Protein AF-A0A1C5GN60-F1 (afdb_monomer)

Radius of gyration: 42.65 Å; Cα contacts (8 Å, |Δi|>4): 267; chains: 1; bounding box: 96×112×99 Å

Sequence (277 aa):
MSEAPPPPDPTPSTGPAAPDPAPSTGPAAPDAAVSGPPAAPGPDTPPPWTPPDPTPPPQPWAAPGPWTPPGTPGPAGAPPGFPPPAGAPGPAWYPPGHLPPGYPPPYVPPAPARSGNRSTVVGVIVAVTTVLAFGLCACLGVAGLIYSADTPYPDDPYAQETYDPYYDYDEPEAWPTQTRPTVRPALTPSDGPGDVTVVYEVTGRGPADLEYYDANGDFIQVEQVTLPWRRSLRMHDAGRVMVLANHDHRAPISCRITVDGRTVVTDERLYWVNCTG

Secondary structure (DSSP, 8-state):
--PPPPPPPPPP--PPPPPPPPP---PPP------PPPPPPPTTSPPPPPPP-PPP-------------S-------PPPPPPP---PPP------PPPPTTPPPP-PPPPPP---SHHHHHHHHHHHHHHHHHHHHHHHHHHHHHHHHHS-----TTTT----TT------S---------SPPPSS-TTSS-SEEEEEEEE-SSEEEEEEE-TT--EEEEEEEESSEEEEEEES-TT--EEEEE-SSSS-EEEEEEETTEEEEEEEESSEEEEE-

Nearest PDB structures (foldseek):
  8em5-assembly5_E  TM=8.703E-01  e=3.788E-05  Mycolicibacterium thermoresistibile
  2lw3-assembly1_A  TM=5.791E-01  e=4.008E-03  Mycobacterium tuberculosis

Solvent-accessible surface area (backbone atoms only — not comparable to full-atom values): 18350 Å² total; per-residue (Å²): 138,83,82,79,79,80,82,81,80,84,76,83,80,82,72,83,83,78,82,81,84,79,84,87,80,81,87,79,79,86,78,78,82,80,82,68,79,81,80,75,82,58,97,82,60,76,75,82,84,68,78,74,73,77,73,72,73,78,70,76,69,72,70,76,67,80,82,72,71,81,76,69,82,69,82,74,74,81,74,83,84,75,79,79,86,76,70,85,79,71,90,76,84,76,74,97,70,86,77,73,93,86,73,80,78,81,86,75,78,82,78,80,80,79,80,75,63,61,68,58,53,52,53,51,52,52,54,52,52,51,52,51,52,52,50,50,52,51,52,51,53,51,50,51,54,53,52,65,69,69,51,78,71,75,85,56,94,74,78,75,73,76,88,64,98,78,72,76,82,76,70,74,82,70,74,78,75,77,73,69,68,83,69,80,78,43,51,37,24,93,91,46,74,40,84,42,43,40,35,44,38,38,40,45,69,60,50,28,36,37,37,33,47,34,18,73,61,49,82,43,60,47,73,66,40,65,46,69,38,75,47,73,31,16,19,82,61,77,76,63,41,42,42,36,39,37,39,95,44,95,50,59,31,33,32,39,37,26,50,74,88,39,77,73,32,71,33,72,30,50,45,51,31,68,30,68,76

Structure (mmCIF, N/CA/C/O backbone):
data_AF-A0A1C5GN60-F1
#
_entry.id   AF-A0A1C5GN60-F1
#
loop_
_atom_site.group_PDB
_atom_site.id
_atom_site.type_symbol
_atom_site.label_atom_id
_atom_site.label_alt_id
_atom_site.label_comp_id
_atom_site.label_asym_id
_atom_site.label_entity_id
_atom_site.label_seq_id
_atom_site.pdbx_PDB_ins_code
_atom_site.Cartn_x
_atom_site.Cartn_y
_atom_site.Cartn_z
_atom_site.occupancy
_atom_site.B_iso_or_equiv
_atom_site.auth_seq_id
_atom_site.auth_comp_id
_atom_site.auth_asym_id
_atom_site.auth_atom_id
_atom_site.pdbx_PDB_model_num
ATOM 1 N N . MET A 1 1 ? 36.313 50.667 16.154 1.00 45.34 1 MET A N 1
ATOM 2 C CA . MET A 1 1 ? 35.431 49.530 16.472 1.00 45.34 1 MET A CA 1
ATOM 3 C C . MET A 1 1 ? 34.212 50.155 17.115 1.00 45.34 1 MET A C 1
ATOM 5 O O . MET A 1 1 ? 34.308 50.587 18.254 1.00 45.34 1 MET A O 1
ATOM 9 N N . SER A 1 2 ? 33.174 50.407 16.319 1.00 55.56 2 SER A N 1
ATOM 10 C CA . SER A 1 2 ? 31.976 51.122 16.767 1.00 55.56 2 SER A CA 1
ATOM 11 C C . SER A 1 2 ? 30.890 50.093 17.026 1.00 55.56 2 SER A C 1
ATOM 13 O O . SER A 1 2 ? 30.473 49.396 16.107 1.00 55.56 2 SER A O 1
ATOM 15 N N . GLU A 1 3 ? 30.517 49.974 18.292 1.00 55.34 3 GLU A N 1
ATOM 16 C CA . GLU A 1 3 ? 29.478 49.085 18.798 1.00 55.34 3 GLU A CA 1
ATOM 17 C C . GLU A 1 3 ? 28.110 49.596 18.330 1.00 55.34 3 GLU A C 1
ATOM 19 O O . GLU A 1 3 ? 27.787 50.776 18.498 1.00 55.34 3 GLU A O 1
ATOM 24 N N . ALA A 1 4 ? 27.342 48.737 17.659 1.00 66.69 4 ALA A N 1
ATOM 25 C CA . ALA A 1 4 ? 25.998 49.071 17.208 1.00 66.69 4 ALA A CA 1
ATOM 26 C C . ALA A 1 4 ? 25.039 49.077 18.414 1.00 66.69 4 ALA A C 1
ATOM 28 O O . ALA A 1 4 ? 25.122 48.177 19.251 1.00 66.69 4 ALA A O 1
ATOM 29 N N . PRO A 1 5 ? 24.137 50.067 18.527 1.00 72.00 5 PRO A N 1
ATOM 30 C CA . PRO A 1 5 ? 23.187 50.125 19.629 1.00 72.00 5 PRO A CA 1
ATOM 31 C C . PRO A 1 5 ? 22.178 48.963 19.559 1.00 72.00 5 PRO A C 1
ATOM 33 O O . PRO A 1 5 ? 21.817 48.535 18.459 1.00 72.00 5 PRO A O 1
ATOM 36 N N . PRO A 1 6 ? 21.707 48.465 20.717 1.00 75.62 6 PRO A N 1
ATOM 37 C CA . PRO A 1 6 ? 20.750 47.367 20.772 1.00 75.62 6 PRO A CA 1
ATOM 38 C C . PRO A 1 6 ? 19.388 47.767 20.173 1.00 75.62 6 PRO A C 1
ATOM 40 O O . PRO A 1 6 ? 19.010 48.944 20.225 1.00 75.62 6 PRO A O 1
ATOM 43 N N . PRO A 1 7 ? 18.641 46.801 19.606 1.00 74.00 7 PRO A N 1
ATOM 44 C CA . PRO A 1 7 ? 17.318 47.051 19.050 1.00 74.00 7 PRO A CA 1
ATOM 45 C C . PRO A 1 7 ? 16.310 47.446 20.148 1.00 74.00 7 PRO A C 1
ATOM 47 O O . PRO A 1 7 ? 16.446 47.011 21.292 1.00 74.00 7 PRO A O 1
ATOM 50 N N . PRO A 1 8 ? 15.297 48.269 19.820 1.00 75.50 8 PRO A N 1
ATOM 51 C CA . PRO A 1 8 ? 14.265 48.669 20.771 1.00 75.50 8 PRO A CA 1
ATOM 52 C C . PRO A 1 8 ? 13.325 47.507 21.122 1.00 75.50 8 PRO A C 1
ATOM 54 O O . PRO A 1 8 ? 12.949 46.718 20.254 1.00 75.50 8 PRO A O 1
ATOM 57 N N . ASP A 1 9 ? 12.913 47.455 22.392 1.00 68.25 9 ASP A N 1
ATOM 58 C CA . ASP A 1 9 ? 11.959 46.475 22.917 1.00 68.25 9 ASP A CA 1
ATOM 59 C C . ASP A 1 9 ? 10.604 46.528 22.182 1.00 68.25 9 ASP A C 1
ATOM 61 O O . ASP A 1 9 ? 10.077 47.620 21.919 1.00 68.25 9 ASP A O 1
ATOM 65 N N . PRO A 1 10 ? 9.987 45.368 21.885 1.00 69.69 10 PRO A N 1
ATOM 66 C CA . PRO A 1 10 ? 8.650 45.320 21.318 1.00 69.69 10 PRO A CA 1
ATOM 67 C C . PRO A 1 10 ? 7.627 45.826 22.341 1.00 69.69 10 PRO A C 1
ATOM 69 O O . PRO A 1 10 ? 7.512 45.330 23.462 1.00 69.69 10 PRO A O 1
ATOM 72 N N . THR A 1 11 ? 6.853 46.828 21.934 1.00 68.06 11 THR A N 1
ATOM 73 C CA . THR A 1 11 ? 5.742 47.358 22.726 1.00 68.06 11 THR A CA 1
ATOM 74 C C . THR A 1 11 ? 4.632 46.309 22.869 1.00 68.06 11 THR A C 1
ATOM 76 O O . THR A 1 11 ? 4.285 45.644 21.889 1.00 68.06 11 THR A O 1
ATOM 79 N N . PRO A 1 12 ? 4.029 46.151 24.063 1.00 61.84 12 PRO A N 1
ATOM 80 C CA . PRO A 1 12 ? 2.895 45.257 24.243 1.00 61.84 12 PRO A CA 1
ATOM 81 C C . PRO A 1 12 ? 1.681 45.802 23.483 1.00 61.84 12 PRO A C 1
ATOM 83 O O . PRO A 1 12 ? 1.211 46.914 23.727 1.00 61.84 12 PRO A O 1
ATOM 86 N N . SER A 1 13 ? 1.182 45.004 22.539 1.00 62.25 13 SER A N 1
ATOM 87 C CA . SER A 1 13 ? -0.039 45.288 21.791 1.00 62.25 13 SER A CA 1
ATOM 88 C C . SER A 1 13 ? -1.254 45.089 22.700 1.00 62.25 13 SER A C 1
ATOM 90 O O . SER A 1 13 ? -1.616 43.967 23.056 1.00 62.25 13 SER A O 1
ATOM 92 N N . THR A 1 14 ? -1.870 46.195 23.111 1.00 59.56 14 THR A N 1
ATOM 93 C CA . THR A 1 14 ? -3.119 46.210 23.876 1.00 59.56 14 THR A CA 1
ATOM 94 C C . THR A 1 14 ? -4.282 45.864 22.944 1.00 59.56 14 THR A C 1
ATOM 96 O O . THR A 1 14 ? -4.830 46.732 22.265 1.00 59.56 14 THR A O 1
ATOM 99 N N . GLY A 1 15 ? -4.645 44.582 22.877 1.00 64.25 15 GLY A N 1
ATOM 100 C CA . GLY A 1 15 ? -5.867 44.130 22.210 1.00 64.25 15 GLY A CA 1
ATOM 101 C C . GLY A 1 15 ? -7.134 44.638 22.925 1.00 64.25 15 GLY A C 1
ATOM 102 O O . GLY A 1 15 ? -7.104 44.864 24.138 1.00 64.25 15 GLY A O 1
ATOM 103 N N . PRO A 1 16 ? -8.251 44.843 22.203 1.00 64.88 16 PRO A N 1
ATOM 104 C CA . PRO A 1 16 ? -9.500 45.322 22.788 1.00 64.88 16 PRO A CA 1
ATOM 105 C C . PRO A 1 16 ? -10.100 44.310 23.775 1.00 64.88 16 PRO A C 1
ATOM 107 O O . PRO A 1 16 ? -10.104 43.103 23.538 1.00 64.88 16 PRO A O 1
ATOM 110 N N . ALA A 1 17 ? -10.611 44.843 24.886 1.00 56.28 17 ALA A N 1
ATOM 111 C CA . ALA A 1 17 ? -11.209 44.108 25.992 1.00 56.28 17 ALA A CA 1
ATOM 112 C C . ALA A 1 17 ? -12.382 43.221 25.539 1.00 56.28 17 ALA A C 1
ATOM 114 O O . ALA A 1 17 ? -13.308 43.681 24.867 1.00 56.28 17 ALA A O 1
ATOM 115 N N . ALA A 1 18 ? -12.342 41.950 25.940 1.00 63.56 18 ALA A N 1
ATOM 116 C CA . ALA A 1 18 ? -13.457 41.024 25.804 1.00 63.56 18 ALA A CA 1
ATOM 117 C C . ALA A 1 18 ? -14.626 41.455 26.719 1.00 63.56 18 ALA A C 1
ATOM 119 O O . ALA A 1 18 ? -14.374 41.899 27.840 1.00 63.56 18 ALA A O 1
ATOM 120 N N . PRO A 1 19 ? -15.890 41.335 26.272 1.00 67.00 19 PRO A N 1
ATOM 121 C CA . PRO A 1 19 ? -17.052 41.632 27.104 1.00 67.00 19 PRO A CA 1
ATOM 122 C C . PRO A 1 19 ? -17.222 40.611 28.240 1.00 67.00 19 PRO A C 1
ATOM 124 O O . PRO A 1 19 ? -16.955 39.420 28.072 1.00 67.00 19 PRO A O 1
ATOM 127 N N . ASP A 1 20 ? -17.681 41.117 29.387 1.00 62.38 20 ASP A N 1
ATOM 128 C CA . ASP A 1 20 ? -17.863 40.398 30.650 1.00 62.38 20 ASP A CA 1
ATOM 129 C C . ASP A 1 20 ? -18.702 39.107 30.529 1.00 62.38 20 ASP A C 1
ATOM 131 O O . ASP A 1 20 ? -19.711 39.077 29.814 1.00 62.38 20 ASP A O 1
ATOM 135 N N . PRO A 1 21 ? -18.358 38.044 31.284 1.00 61.56 21 PRO A N 1
ATOM 136 C CA . PRO A 1 21 ? -19.191 36.856 31.400 1.00 61.56 21 PRO A CA 1
ATOM 137 C C . PRO A 1 21 ? -20.446 37.144 32.239 1.00 61.56 21 PRO A C 1
ATOM 139 O O . PRO A 1 21 ? -20.380 37.637 33.365 1.00 61.56 21 PRO A O 1
ATOM 142 N N . ALA A 1 22 ? -21.609 36.797 31.685 1.00 63.59 22 ALA A N 1
ATOM 143 C CA . ALA A 1 22 ? -22.898 36.865 32.367 1.00 63.59 22 ALA A CA 1
ATOM 144 C C . ALA A 1 22 ? -22.931 35.988 33.645 1.00 63.59 22 ALA A C 1
ATOM 146 O O . ALA A 1 22 ? -22.258 34.955 33.710 1.00 63.59 22 ALA A O 1
ATOM 147 N N . PRO A 1 23 ? -23.727 36.369 34.664 1.00 59.91 23 PRO A N 1
ATOM 148 C CA . PRO A 1 23 ? -23.734 35.707 35.960 1.00 59.91 23 PRO A CA 1
ATOM 149 C C . PRO A 1 23 ? -24.299 34.281 35.922 1.00 59.91 23 PRO A C 1
ATOM 151 O O . PRO A 1 23 ? -25.382 34.007 35.406 1.00 59.91 23 PRO A O 1
ATOM 154 N N . SER A 1 24 ? -23.535 33.406 36.573 1.00 53.12 24 SER A N 1
ATOM 155 C CA . SER A 1 24 ? -23.875 32.063 37.038 1.00 53.12 24 SER A CA 1
ATOM 156 C C . SER A 1 24 ? -25.253 31.998 37.709 1.00 53.12 24 SER A C 1
ATOM 158 O O . SER A 1 24 ? -25.516 32.689 38.694 1.00 53.12 24 SER A O 1
ATOM 160 N N . THR A 1 25 ? -26.110 31.110 37.203 1.00 55.16 25 THR A N 1
ATOM 161 C CA . THR A 1 25 ? -27.242 30.550 37.950 1.00 55.16 25 THR A CA 1
ATOM 162 C C . THR A 1 25 ? -26.873 29.127 38.362 1.00 55.16 25 THR A C 1
ATOM 164 O O . THR A 1 25 ? -26.519 28.291 37.535 1.00 55.16 25 THR A O 1
ATOM 167 N N . GLY A 1 26 ? -26.875 28.900 39.676 1.00 51.94 26 GLY A N 1
ATOM 168 C CA . GLY A 1 26 ? -26.563 27.625 40.317 1.00 51.94 26 GLY A CA 1
ATOM 169 C C . GLY A 1 26 ? -27.618 26.526 40.091 1.00 51.94 26 GLY A C 1
ATOM 170 O O . GLY A 1 26 ? -28.558 26.701 39.319 1.00 51.94 26 GLY A O 1
ATOM 171 N N . PRO A 1 27 ? -27.450 25.371 40.758 1.00 56.12 27 PRO A N 1
ATOM 172 C CA . PRO A 1 27 ? -27.688 24.057 40.173 1.00 56.12 27 PRO A CA 1
ATOM 173 C C . PRO A 1 27 ? -29.151 23.613 40.256 1.00 56.12 27 PRO A C 1
ATOM 175 O O . PRO A 1 27 ? -29.752 23.602 41.331 1.00 56.12 27 PRO A O 1
ATOM 178 N N . ALA A 1 28 ? -29.690 23.158 39.125 1.00 48.97 28 ALA A N 1
ATOM 179 C CA . ALA A 1 28 ? -30.872 22.308 39.103 1.00 48.97 28 ALA A CA 1
ATOM 180 C C . ALA A 1 28 ? -30.455 20.842 39.320 1.00 48.97 28 ALA A C 1
ATOM 182 O O . ALA A 1 28 ? -29.434 20.381 38.814 1.00 48.97 28 ALA A O 1
ATOM 183 N N . ALA A 1 29 ? -31.246 20.159 40.140 1.00 52.25 29 ALA A N 1
ATOM 184 C CA . ALA A 1 29 ? -31.097 18.788 40.604 1.00 52.25 29 ALA A CA 1
ATOM 185 C C . ALA A 1 29 ? -30.953 17.743 39.470 1.00 52.25 29 ALA A C 1
ATOM 187 O O . ALA A 1 29 ? -31.365 18.000 38.340 1.00 52.25 29 ALA A O 1
ATOM 188 N N . PRO A 1 30 ? -30.395 16.551 39.766 1.00 57.75 30 PRO A N 1
ATOM 189 C CA . PRO A 1 30 ? -30.224 15.487 38.785 1.00 57.75 30 PRO A CA 1
ATOM 190 C C . PRO A 1 30 ? -31.575 14.870 38.410 1.00 57.75 30 PRO A C 1
ATOM 192 O O . PRO A 1 30 ? -32.207 14.201 39.230 1.00 57.75 30 PRO A O 1
ATOM 195 N N . ASP A 1 31 ? -31.991 15.058 37.159 1.00 48.69 31 ASP A N 1
ATOM 196 C CA . ASP A 1 31 ? -33.079 14.275 36.588 1.00 48.69 31 ASP A CA 1
ATOM 197 C C . ASP A 1 31 ? -32.643 12.815 36.457 1.00 48.69 31 ASP A C 1
ATOM 199 O O . ASP A 1 31 ? -31.579 12.473 35.934 1.00 48.69 31 ASP A O 1
ATOM 203 N N . ALA A 1 32 ? -33.491 11.956 37.012 1.00 47.69 32 ALA A N 1
ATOM 204 C CA . ALA A 1 32 ? -33.330 10.523 37.062 1.00 47.69 32 ALA A CA 1
ATOM 205 C C . ALA A 1 32 ? -33.081 9.940 35.666 1.00 47.69 32 ALA A C 1
ATOM 207 O O . ALA A 1 32 ? -33.834 10.169 34.719 1.00 47.69 32 ALA A O 1
ATOM 208 N N . ALA A 1 33 ? -32.031 9.126 35.576 1.00 47.47 33 ALA A N 1
ATOM 209 C CA . ALA A 1 33 ? -31.747 8.275 34.440 1.00 47.47 33 ALA A CA 1
ATOM 210 C C . ALA A 1 33 ? -32.976 7.417 34.102 1.00 47.47 33 ALA A C 1
ATOM 212 O O . ALA A 1 33 ? -33.307 6.460 34.805 1.00 47.47 33 ALA A O 1
ATOM 213 N N . VAL A 1 34 ? -33.636 7.740 32.992 1.00 50.69 34 VAL A N 1
ATOM 214 C CA . VAL A 1 34 ? -34.551 6.821 32.320 1.00 50.69 34 VAL A CA 1
ATOM 215 C C . VAL A 1 34 ? -33.684 5.753 31.663 1.00 50.69 34 VAL A C 1
ATOM 217 O O . VAL A 1 34 ? -33.137 5.936 30.577 1.00 50.69 34 VAL A O 1
ATOM 220 N N . SER A 1 35 ? -33.521 4.633 32.362 1.00 48.31 35 SER A N 1
ATOM 221 C CA . SER A 1 35 ? -32.965 3.396 31.819 1.00 48.31 35 SER A CA 1
ATOM 222 C C . SER A 1 35 ? -33.953 2.805 30.809 1.00 48.31 35 SER A C 1
ATOM 224 O O . SER A 1 35 ? -34.762 1.941 31.138 1.00 48.31 35 SER A O 1
ATOM 226 N N . GLY A 1 36 ? -33.929 3.311 29.577 1.00 59.69 36 GLY A N 1
ATOM 227 C CA . GLY A 1 36 ? -34.552 2.629 28.448 1.00 59.69 36 GLY A CA 1
ATOM 228 C C . GLY A 1 36 ? -33.748 1.372 28.084 1.00 59.69 36 GLY A C 1
ATOM 229 O O . GLY A 1 36 ? -32.517 1.402 28.170 1.00 59.69 36 GLY A O 1
ATOM 230 N N . PRO A 1 37 ? -34.396 0.260 27.693 1.00 67.69 37 PRO A N 1
ATOM 231 C CA . PRO A 1 37 ? -33.687 -0.901 27.167 1.00 67.69 37 PRO A CA 1
ATOM 232 C C . PRO A 1 37 ? -32.888 -0.504 25.912 1.00 67.69 37 PRO A C 1
ATOM 234 O O . PRO A 1 37 ? -33.368 0.321 25.128 1.00 67.69 37 PRO A O 1
ATOM 237 N N . PRO A 1 38 ? -31.677 -1.056 25.708 1.00 67.25 38 PRO A N 1
ATOM 238 C CA . PRO A 1 38 ? -30.851 -0.725 24.554 1.00 67.25 38 PRO A CA 1
ATOM 239 C C . PRO A 1 38 ? -31.621 -1.017 23.264 1.00 67.25 38 PRO A C 1
ATOM 241 O O . PRO A 1 38 ? -32.176 -2.104 23.090 1.00 67.25 38 PRO A O 1
ATOM 244 N N . ALA A 1 39 ? -31.671 -0.022 22.378 1.00 64.88 39 ALA A N 1
ATOM 245 C CA . ALA A 1 39 ? -32.254 -0.165 21.054 1.00 64.88 39 ALA A CA 1
ATOM 246 C C . ALA A 1 39 ? -31.584 -1.344 20.333 1.00 64.88 39 ALA A C 1
ATOM 248 O O . ALA A 1 39 ? -30.356 -1.425 20.269 1.00 64.88 39 ALA A O 1
ATOM 249 N N . ALA A 1 40 ? -32.396 -2.272 19.823 1.00 67.38 40 ALA A N 1
ATOM 250 C CA . ALA A 1 40 ? -31.904 -3.380 19.020 1.00 67.38 40 ALA A CA 1
ATOM 251 C C . ALA A 1 40 ? -31.150 -2.829 17.791 1.00 67.38 40 ALA A C 1
ATOM 253 O O . ALA A 1 40 ? -31.633 -1.869 17.181 1.00 67.38 40 ALA A O 1
ATOM 254 N N . PRO A 1 41 ? -29.992 -3.405 17.415 1.00 67.56 41 PRO A N 1
ATOM 255 C CA . PRO A 1 41 ? -29.275 -3.012 16.208 1.00 67.56 41 PRO A CA 1
ATOM 256 C C . PRO A 1 41 ? -30.203 -3.105 14.994 1.00 67.56 41 PRO A C 1
ATOM 258 O O . PRO A 1 41 ? -30.858 -4.128 14.785 1.00 67.56 41 PRO A O 1
ATOM 261 N N . GLY A 1 42 ? -30.285 -2.028 14.213 1.00 67.50 42 GLY A N 1
ATOM 262 C CA . GLY A 1 42 ? -31.048 -2.022 12.969 1.00 67.50 42 GLY A CA 1
ATOM 263 C C . GLY A 1 42 ? -30.475 -3.024 11.954 1.00 67.50 42 GLY A C 1
ATOM 264 O O . GLY A 1 42 ? -29.288 -3.359 12.038 1.00 67.50 42 GLY A O 1
ATOM 265 N N . PRO A 1 43 ? -31.285 -3.476 10.977 1.00 73.69 43 PRO A N 1
ATOM 266 C CA . PRO A 1 43 ? -30.901 -4.481 9.975 1.00 73.69 43 PRO A CA 1
ATOM 267 C C . PRO A 1 43 ? -29.706 -4.079 9.090 1.00 73.69 43 PRO A C 1
ATOM 269 O O . PRO A 1 43 ? -29.134 -4.941 8.432 1.00 73.69 43 PRO A O 1
ATOM 272 N N . ASP A 1 44 ? -29.292 -2.809 9.122 1.00 61.47 44 ASP A N 1
ATOM 273 C CA . ASP A 1 44 ? -28.178 -2.272 8.333 1.00 61.47 44 ASP A CA 1
ATOM 274 C C . ASP A 1 44 ? -26.864 -2.143 9.121 1.00 61.47 44 ASP A C 1
ATOM 276 O O . ASP A 1 44 ? -25.870 -1.635 8.600 1.00 61.47 44 ASP A O 1
ATOM 280 N N . THR A 1 45 ? -26.826 -2.588 10.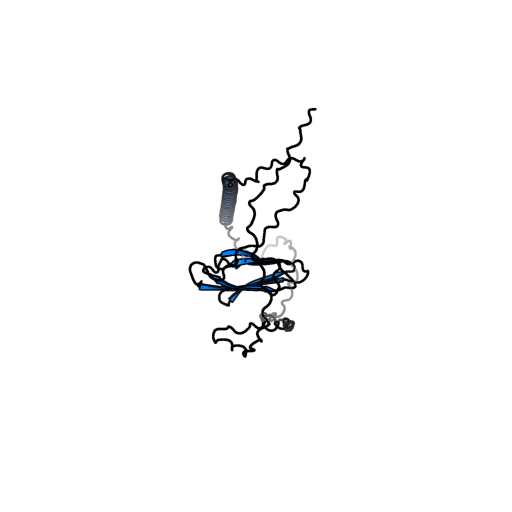382 1.00 55.78 45 THR A N 1
ATOM 281 C CA . THR A 1 45 ? -25.575 -2.592 11.151 1.00 55.78 45 THR A CA 1
ATOM 282 C C . THR A 1 45 ? -24.738 -3.800 10.725 1.00 55.78 45 THR A C 1
ATOM 284 O O . THR A 1 45 ? -25.156 -4.931 10.990 1.00 55.78 45 THR A O 1
ATOM 287 N N . PRO A 1 46 ? -23.570 -3.620 10.078 1.00 66.88 46 PRO A N 1
ATOM 288 C CA . PRO A 1 46 ? -22.708 -4.749 9.774 1.00 66.88 46 PRO A CA 1
ATOM 289 C C . PRO A 1 46 ? -22.312 -5.446 11.085 1.00 66.88 46 PRO A C 1
ATOM 291 O O . PRO A 1 46 ? -22.114 -4.771 12.102 1.00 66.88 46 PRO A O 1
ATOM 294 N N . PRO A 1 47 ? -22.220 -6.787 11.094 1.00 77.25 47 PRO A N 1
ATOM 295 C CA . PRO A 1 47 ? -21.868 -7.520 12.298 1.00 77.25 47 PRO A CA 1
ATOM 296 C C . PRO A 1 47 ? -20.520 -7.020 12.841 1.00 77.25 47 PRO A C 1
ATOM 298 O O . PRO A 1 47 ? -19.626 -6.704 12.048 1.00 77.25 47 PRO A O 1
ATOM 301 N N . PRO A 1 48 ? -20.352 -6.940 14.174 1.00 74.25 48 PRO A N 1
ATOM 302 C CA . PRO A 1 48 ? -19.075 -6.579 14.771 1.00 74.25 48 PRO A CA 1
ATOM 303 C C . PRO A 1 48 ? -17.998 -7.529 14.246 1.00 74.25 48 PRO A C 1
ATOM 305 O O . PRO A 1 48 ? -18.117 -8.750 14.367 1.00 74.25 48 PRO A O 1
ATOM 308 N N . TRP A 1 49 ? -16.970 -6.959 13.611 1.00 71.38 49 TRP A N 1
ATOM 309 C CA . TRP A 1 49 ? -15.889 -7.741 13.030 1.00 71.38 49 TRP A CA 1
ATOM 310 C C . TRP A 1 49 ? -15.183 -8.512 14.139 1.00 71.38 49 TRP A C 1
ATOM 312 O O . TRP A 1 49 ? -14.621 -7.936 15.070 1.00 71.38 49 TRP A O 1
ATOM 322 N N . THR A 1 50 ? -15.243 -9.832 14.037 1.00 74.56 50 THR A N 1
ATOM 323 C CA . THR A 1 50 ? -14.439 -10.727 14.854 1.00 74.56 50 THR A CA 1
ATOM 324 C C . THR A 1 50 ? -13.129 -10.925 14.103 1.00 74.56 50 THR A C 1
ATOM 326 O O . THR A 1 50 ? -13.184 -11.259 12.912 1.00 74.56 50 THR A O 1
ATOM 329 N N . PRO A 1 51 ? -11.963 -10.709 14.739 1.00 73.06 51 PRO A N 1
ATOM 330 C CA . PRO A 1 51 ? -10.706 -11.117 14.142 1.00 73.06 51 PRO A CA 1
ATOM 331 C C . PRO A 1 51 ? -10.840 -12.569 13.688 1.00 73.06 51 PRO A C 1
ATOM 333 O O . PRO A 1 51 ? -11.352 -13.378 14.468 1.00 73.06 51 PRO A O 1
ATOM 336 N N . PRO A 1 52 ? -10.448 -12.916 12.448 1.00 73.69 52 PRO A N 1
ATOM 337 C CA . PRO A 1 52 ? -10.314 -14.318 12.104 1.00 73.69 52 PRO A CA 1
ATOM 338 C C . PRO A 1 52 ? -9.407 -14.945 13.159 1.00 73.69 52 PRO A C 1
ATOM 340 O O . PRO A 1 52 ? -8.409 -14.326 13.548 1.00 73.69 52 PRO A O 1
ATOM 343 N N . ASP A 1 53 ? -9.792 -16.128 13.646 1.00 69.81 53 ASP A N 1
ATOM 344 C CA . ASP A 1 53 ? -8.942 -16.905 14.542 1.00 69.81 53 ASP A CA 1
ATOM 345 C C . ASP A 1 53 ? -7.519 -16.866 13.984 1.00 69.81 53 ASP A C 1
ATOM 347 O O . ASP A 1 53 ? -7.363 -17.018 12.762 1.00 69.81 53 ASP A O 1
ATOM 351 N N . PRO A 1 54 ? -6.499 -16.600 14.827 1.00 67.88 54 PRO A N 1
ATOM 352 C CA . PRO A 1 54 ? -5.124 -16.599 14.370 1.00 67.88 54 PRO A CA 1
ATOM 353 C C . PRO A 1 54 ? -4.935 -17.895 13.604 1.00 67.88 54 PRO A C 1
ATOM 355 O O . PRO A 1 54 ? -5.140 -18.977 14.162 1.00 67.88 54 PRO A O 1
ATOM 358 N N . THR A 1 55 ? -4.641 -17.764 12.307 1.00 70.31 55 THR A N 1
ATOM 359 C CA . THR A 1 55 ? -4.412 -18.906 11.435 1.00 70.31 55 THR A CA 1
ATOM 360 C C . THR A 1 55 ? -3.479 -19.819 12.213 1.00 70.31 55 THR A C 1
ATOM 362 O O . THR A 1 55 ? -2.435 -19.322 12.661 1.00 70.31 55 THR A O 1
ATOM 365 N N . PRO A 1 56 ? -3.861 -21.084 12.485 1.00 63.03 56 PRO A N 1
ATOM 366 C CA . PRO A 1 56 ? -2.999 -21.974 13.238 1.00 63.03 56 PRO A CA 1
ATOM 367 C C . PRO A 1 56 ? -1.611 -21.878 12.610 1.00 63.03 56 PRO A C 1
ATOM 369 O O . PRO A 1 56 ? -1.535 -21.808 11.373 1.00 63.03 56 PRO A O 1
ATOM 372 N N . PRO A 1 57 ? -0.543 -21.780 13.432 1.00 64.81 57 PRO A N 1
ATOM 373 C CA . PRO A 1 57 ? 0.810 -21.645 12.912 1.00 64.81 57 PRO A CA 1
ATOM 374 C C . PRO A 1 57 ? 0.958 -22.673 11.800 1.00 64.81 57 PRO A C 1
ATOM 376 O O . PRO A 1 57 ? 0.449 -23.788 11.991 1.00 64.81 57 PRO A O 1
ATOM 379 N N . PRO A 1 58 ? 1.541 -22.293 10.643 1.00 54.62 58 PRO A N 1
ATOM 380 C CA . PRO A 1 58 ? 1.630 -23.183 9.501 1.00 54.62 58 PRO A CA 1
ATOM 381 C C . PRO A 1 58 ? 2.071 -24.527 10.045 1.00 54.62 58 PRO A C 1
ATOM 383 O O . PRO A 1 58 ? 3.116 -24.605 10.700 1.00 54.62 58 PRO A O 1
ATOM 386 N N . GLN A 1 59 ? 1.194 -25.532 9.898 1.00 54.06 59 GLN A N 1
ATOM 387 C CA . GLN A 1 59 ? 1.512 -26.902 10.273 1.00 54.06 59 GLN A CA 1
ATOM 388 C C . GLN A 1 59 ? 2.934 -27.112 9.768 1.00 54.06 59 GLN A C 1
ATOM 390 O O . GLN A 1 59 ? 3.149 -26.809 8.585 1.00 54.06 59 GLN A O 1
ATOM 395 N N . PRO A 1 60 ? 3.904 -27.493 10.629 1.00 55.59 60 PRO A N 1
ATOM 396 C CA . PRO A 1 60 ? 5.236 -27.805 10.150 1.00 55.59 60 PRO A CA 1
ATOM 397 C C . PRO A 1 60 ? 4.983 -28.749 9.001 1.00 55.59 60 PRO A C 1
ATOM 399 O O . PRO A 1 60 ? 4.328 -29.777 9.192 1.00 55.59 60 PRO A O 1
ATOM 402 N N . TRP A 1 61 ? 5.333 -28.272 7.806 1.00 50.09 61 TRP A N 1
ATOM 403 C CA . TRP A 1 61 ? 5.155 -28.978 6.557 1.00 50.09 61 TRP A CA 1
ATOM 404 C C . TRP A 1 61 ? 5.489 -30.416 6.894 1.00 50.09 61 TRP A C 1
ATOM 406 O O . TRP A 1 61 ? 6.576 -30.688 7.411 1.00 50.09 61 TRP A O 1
ATOM 416 N N . ALA A 1 62 ? 4.503 -31.310 6.756 1.00 47.31 62 ALA A N 1
ATOM 417 C CA . ALA A 1 62 ? 4.801 -32.723 6.820 1.00 47.31 62 ALA A CA 1
ATOM 418 C C . ALA A 1 62 ? 6.008 -32.867 5.908 1.00 47.31 62 ALA A C 1
ATOM 420 O O . ALA A 1 62 ? 5.924 -32.438 4.749 1.00 47.31 62 ALA A O 1
ATOM 421 N N . ALA A 1 63 ? 7.142 -33.289 6.488 1.00 48.19 63 ALA A N 1
ATOM 422 C CA . ALA A 1 63 ? 8.387 -33.434 5.758 1.00 48.19 63 ALA A CA 1
ATOM 423 C C . ALA A 1 63 ? 8.013 -34.015 4.407 1.00 48.19 63 ALA A C 1
ATOM 425 O O . ALA A 1 63 ? 7.291 -35.020 4.439 1.00 48.19 63 ALA A O 1
ATOM 426 N N . PRO A 1 64 ? 8.334 -33.357 3.269 1.00 52.03 64 PRO A N 1
ATOM 427 C CA . PRO A 1 64 ? 7.967 -33.905 1.983 1.00 52.03 64 PRO A CA 1
ATOM 428 C C . PRO A 1 64 ? 8.410 -35.353 2.048 1.00 52.03 64 PRO A C 1
ATOM 430 O O . PRO A 1 64 ? 9.593 -35.630 2.281 1.00 52.03 64 PRO A O 1
ATOM 433 N N . GLY A 1 65 ? 7.427 -36.263 2.000 1.00 55.66 65 GLY A N 1
ATOM 434 C CA . GLY A 1 65 ? 7.719 -37.683 1.950 1.00 55.66 65 GLY A CA 1
ATOM 435 C C . GLY A 1 65 ? 8.793 -37.835 0.881 1.00 55.66 65 GLY A C 1
ATOM 436 O O . GLY A 1 65 ? 8.711 -37.106 -0.115 1.00 55.66 65 GLY A O 1
ATOM 437 N N . PRO A 1 66 ? 9.837 -38.644 1.131 1.00 53.81 66 PRO A N 1
ATOM 438 C CA . PRO A 1 66 ? 11.061 -38.647 0.342 1.00 53.81 66 PRO A CA 1
ATOM 439 C C . PRO A 1 66 ? 10.716 -38.482 -1.130 1.00 53.81 66 PRO A C 1
ATOM 441 O O . PRO A 1 66 ? 10.007 -39.317 -1.698 1.00 53.81 66 PRO A O 1
ATOM 444 N N . TRP A 1 67 ? 11.125 -37.336 -1.684 1.00 46.88 67 TRP A N 1
ATOM 445 C CA . TRP A 1 67 ? 10.808 -36.951 -3.048 1.00 46.88 67 TRP A CA 1
ATOM 446 C C . TRP A 1 67 ? 11.342 -38.067 -3.937 1.00 46.88 67 TRP A C 1
ATOM 448 O O . TRP A 1 67 ? 12.552 -38.241 -4.075 1.00 46.88 67 TRP A O 1
ATOM 458 N N . THR A 1 68 ? 10.439 -38.897 -4.452 1.00 59.97 68 THR A N 1
ATOM 459 C CA . THR A 1 68 ? 10.786 -39.936 -5.410 1.00 59.97 68 THR A CA 1
ATOM 460 C C . THR A 1 68 ? 10.765 -39.244 -6.763 1.00 59.97 68 THR A C 1
ATOM 462 O O . THR A 1 68 ? 9.700 -38.798 -7.193 1.00 59.97 68 THR A O 1
ATOM 465 N N . PRO A 1 69 ? 11.929 -39.054 -7.407 1.00 59.94 69 PRO A N 1
ATOM 466 C CA . PRO A 1 69 ? 11.975 -38.398 -8.698 1.00 59.94 69 PRO A CA 1
ATOM 467 C C . PRO A 1 69 ? 11.085 -39.139 -9.702 1.00 59.94 69 PRO A C 1
ATOM 469 O O . PRO A 1 69 ? 11.001 -40.370 -9.634 1.00 59.94 69 PRO A O 1
ATOM 472 N N . PRO A 1 70 ? 10.431 -38.421 -10.639 1.00 60.75 70 PRO A N 1
ATOM 473 C CA . PRO A 1 70 ? 9.786 -39.042 -11.785 1.00 60.75 70 PRO A CA 1
ATOM 474 C C . PRO A 1 70 ? 10.777 -40.014 -12.408 1.00 60.75 70 PRO A C 1
ATOM 476 O O . PRO A 1 70 ? 11.901 -39.621 -12.726 1.00 60.75 70 PRO A O 1
ATOM 479 N N . GLY A 1 71 ? 10.370 -41.283 -12.480 1.00 47.69 71 GLY A N 1
ATOM 480 C CA . GLY A 1 71 ? 11.232 -42.397 -12.839 1.00 47.69 71 GLY A CA 1
ATOM 481 C C . GLY A 1 71 ? 12.112 -42.049 -14.027 1.00 47.69 71 GLY A C 1
ATOM 482 O O . GLY A 1 71 ? 11.633 -41.862 -15.146 1.00 47.69 71 GLY A O 1
ATOM 483 N N . THR A 1 72 ? 13.412 -41.973 -13.765 1.00 49.56 72 THR A N 1
ATOM 484 C CA . THR A 1 72 ? 14.438 -42.069 -14.790 1.00 49.56 72 THR A CA 1
ATOM 485 C C . THR A 1 72 ? 14.099 -43.302 -15.627 1.00 49.5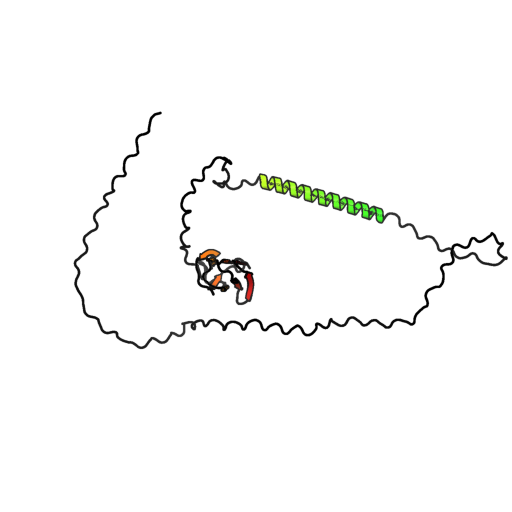6 72 THR A C 1
ATOM 487 O O . THR A 1 72 ? 13.891 -44.371 -15.040 1.00 49.56 72 THR A O 1
ATOM 490 N N . PRO A 1 73 ? 14.020 -43.204 -16.966 1.00 54.66 73 PRO A N 1
ATOM 491 C CA . PRO A 1 73 ? 13.983 -44.386 -17.808 1.00 54.66 73 PRO A CA 1
ATOM 492 C C . PRO A 1 73 ? 15.155 -45.264 -17.384 1.00 54.66 73 PRO A C 1
ATOM 494 O O . PRO A 1 73 ? 16.307 -44.825 -17.419 1.00 54.66 73 PRO A O 1
ATOM 497 N N . GLY A 1 74 ? 14.836 -46.447 -16.858 1.00 48.16 74 GLY A N 1
ATOM 498 C CA . GLY A 1 74 ? 15.837 -47.358 -16.330 1.00 48.16 74 GLY A CA 1
ATOM 499 C C . GLY A 1 74 ? 16.919 -47.614 -17.380 1.00 48.16 74 GLY A C 1
ATOM 500 O O . GLY A 1 74 ? 16.628 -47.565 -18.580 1.00 48.16 74 GLY A O 1
ATOM 501 N N . PRO A 1 75 ? 18.166 -47.879 -16.964 1.00 48.50 75 PRO A N 1
ATOM 502 C CA . PRO A 1 75 ? 19.205 -48.262 -17.898 1.00 48.50 75 PRO A CA 1
ATOM 503 C C . PRO A 1 75 ? 18.731 -49.518 -18.628 1.00 48.50 75 PRO A C 1
ATOM 505 O O . PRO A 1 75 ? 18.584 -50.588 -18.034 1.00 48.50 75 PRO A O 1
ATOM 508 N N . ALA A 1 76 ? 18.453 -49.370 -19.923 1.00 51.34 76 ALA A N 1
ATOM 509 C CA . ALA A 1 76 ? 18.358 -50.500 -20.823 1.00 51.34 76 ALA A CA 1
ATOM 510 C C . ALA A 1 76 ? 19.634 -51.324 -20.626 1.00 51.34 76 ALA A C 1
ATOM 512 O O . ALA A 1 76 ? 20.737 -50.770 -20.603 1.00 51.34 76 ALA A O 1
ATOM 513 N N . GLY A 1 77 ? 19.444 -52.620 -20.379 1.00 43.31 77 GLY A N 1
ATOM 514 C CA . GLY A 1 77 ? 20.491 -53.542 -19.973 1.00 43.31 77 GLY A CA 1
ATOM 515 C C . GLY A 1 77 ? 21.766 -53.365 -20.787 1.00 43.31 77 GLY A C 1
ATOM 516 O O . GLY A 1 77 ? 21.735 -53.246 -22.012 1.00 43.31 77 GLY A O 1
ATOM 517 N N . ALA A 1 78 ? 22.892 -53.355 -20.078 1.00 47.62 78 ALA A N 1
ATOM 518 C CA . ALA A 1 78 ? 24.198 -53.451 -20.696 1.00 47.62 78 ALA A CA 1
ATOM 519 C C . ALA A 1 78 ? 24.223 -54.682 -21.625 1.00 47.62 78 ALA A C 1
ATOM 521 O O . ALA A 1 78 ? 23.912 -55.789 -21.168 1.00 47.62 78 ALA A O 1
ATOM 522 N N . PRO A 1 79 ? 24.573 -54.528 -22.913 1.00 60.84 79 PRO A N 1
ATOM 523 C CA . PRO A 1 79 ? 24.868 -55.672 -23.756 1.00 60.84 79 PRO A CA 1
ATOM 524 C C . PRO A 1 79 ? 26.106 -56.411 -23.205 1.00 60.84 79 PRO A C 1
ATOM 526 O O . PRO A 1 79 ? 26.973 -55.781 -22.590 1.00 60.84 79 PRO A O 1
ATOM 529 N N . PRO A 1 80 ? 26.204 -57.738 -23.404 1.00 53.59 80 PRO A N 1
ATOM 530 C CA . PRO A 1 80 ? 27.337 -58.537 -22.950 1.00 53.59 80 PRO A CA 1
ATOM 531 C C . PRO A 1 80 ? 28.672 -57.947 -23.414 1.00 53.59 80 PRO A C 1
ATOM 533 O O . PRO A 1 80 ? 28.813 -57.518 -24.559 1.00 53.59 80 PRO A O 1
ATOM 536 N N . GLY A 1 81 ? 29.636 -57.925 -22.492 1.00 48.41 81 GLY A N 1
ATOM 537 C CA . GLY A 1 81 ? 30.928 -57.273 -22.652 1.00 48.41 81 GLY A CA 1
ATOM 538 C C . GLY A 1 81 ? 31.681 -57.683 -23.915 1.00 48.41 81 GLY A C 1
ATOM 539 O O . GLY A 1 81 ? 31.951 -58.860 -24.149 1.00 48.41 81 GLY A O 1
ATOM 540 N N . PHE A 1 82 ? 32.097 -56.677 -24.680 1.00 52.28 82 PHE A N 1
ATOM 541 C CA . PHE A 1 82 ? 33.231 -56.811 -25.579 1.00 52.28 82 PHE A CA 1
ATOM 542 C C . PHE A 1 82 ? 34.519 -56.624 -24.762 1.00 52.28 82 PHE A C 1
ATOM 544 O O . PHE A 1 82 ? 34.632 -55.628 -24.040 1.00 52.28 82 PHE A O 1
ATOM 551 N N . PRO A 1 83 ? 35.487 -57.554 -24.836 1.00 62.12 83 PRO A N 1
ATOM 552 C CA . PRO A 1 83 ? 36.794 -57.351 -24.226 1.00 62.12 83 PRO A CA 1
ATOM 553 C C . PRO A 1 83 ? 37.494 -56.138 -24.868 1.00 62.12 83 PRO A C 1
ATOM 555 O O . PRO A 1 83 ? 37.270 -55.856 -26.049 1.00 62.12 83 PRO A O 1
ATOM 558 N N . PRO A 1 84 ? 38.343 -55.413 -24.117 1.00 59.50 84 PRO A N 1
ATOM 559 C CA . PRO A 1 84 ? 39.086 -54.284 -24.664 1.00 59.50 84 PRO A CA 1
ATOM 560 C C . PRO A 1 84 ? 39.970 -54.754 -25.832 1.00 59.50 84 PRO A C 1
ATOM 562 O O . PRO A 1 84 ? 40.550 -55.842 -25.748 1.00 59.50 84 PRO A O 1
ATOM 565 N N . PRO A 1 85 ? 40.113 -53.964 -26.914 1.00 50.94 85 PRO A N 1
ATOM 566 C CA . PRO A 1 85 ? 41.062 -54.284 -27.966 1.00 50.94 85 PRO A CA 1
ATOM 567 C C . PRO A 1 85 ? 42.469 -54.283 -27.367 1.00 50.94 85 PRO A C 1
ATOM 569 O O . PRO A 1 85 ? 42.996 -53.257 -26.934 1.00 50.94 85 PRO A O 1
ATOM 572 N N . ALA A 1 86 ? 43.056 -55.473 -27.307 1.00 53.16 86 ALA A N 1
ATOM 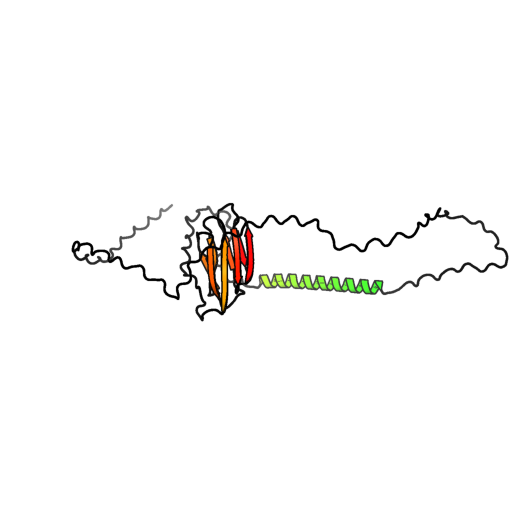573 C CA . ALA A 1 86 ? 44.453 -55.661 -26.988 1.00 53.16 86 ALA A CA 1
ATOM 574 C C . ALA A 1 86 ? 45.307 -54.920 -28.024 1.00 53.16 86 ALA A C 1
ATOM 576 O O . ALA A 1 86 ? 45.166 -55.158 -29.218 1.00 53.16 86 ALA A O 1
ATOM 577 N N . GLY A 1 87 ? 46.201 -54.060 -27.532 1.00 48.12 87 GLY A N 1
ATOM 578 C CA . GLY A 1 87 ? 47.400 -53.609 -28.231 1.00 48.12 87 GLY A CA 1
ATOM 579 C C . GLY A 1 87 ? 47.159 -52.816 -29.512 1.00 48.12 87 GLY A C 1
ATOM 580 O O . GLY A 1 87 ? 46.973 -53.383 -30.581 1.00 48.12 87 GLY A O 1
ATOM 581 N N . ALA A 1 88 ? 47.326 -51.496 -29.441 1.00 45.16 88 ALA A N 1
ATOM 582 C CA . ALA A 1 88 ? 47.803 -50.767 -30.607 1.00 45.16 88 ALA A CA 1
ATOM 583 C C . ALA A 1 88 ? 49.187 -51.340 -30.981 1.00 45.16 88 ALA A C 1
ATOM 585 O O . ALA A 1 88 ? 50.108 -51.249 -30.160 1.00 45.16 88 ALA A O 1
ATOM 586 N N . PRO A 1 89 ? 49.374 -51.946 -32.168 1.00 48.53 89 PRO A N 1
ATOM 587 C CA . PRO A 1 89 ? 50.712 -52.236 -32.640 1.00 48.53 89 PRO A CA 1
ATOM 588 C C . PRO A 1 89 ? 51.383 -50.892 -32.920 1.00 48.53 89 PRO A C 1
ATOM 590 O O . PRO A 1 89 ? 50.859 -50.066 -33.670 1.00 48.53 89 PRO A O 1
ATOM 593 N N . GLY A 1 90 ? 52.529 -50.657 -32.280 1.00 51.62 90 GLY A N 1
ATOM 594 C CA . GLY A 1 90 ? 53.396 -49.536 -32.625 1.00 51.62 90 GLY A CA 1
ATOM 595 C C . GLY A 1 90 ? 53.734 -49.543 -34.124 1.00 51.62 90 GLY A C 1
ATOM 596 O O . GLY A 1 90 ? 53.572 -50.572 -34.786 1.00 51.62 90 GLY A O 1
ATOM 597 N N . PRO A 1 91 ? 54.193 -48.412 -34.682 1.00 51.12 91 PRO A N 1
ATOM 598 C CA . PRO A 1 91 ? 54.501 -48.300 -36.102 1.00 51.12 91 PRO A CA 1
ATOM 599 C C . PRO A 1 91 ? 55.557 -49.338 -36.499 1.00 51.12 91 PRO A C 1
ATOM 601 O O . PRO A 1 91 ? 56.744 -49.202 -36.202 1.00 51.12 91 PRO A O 1
ATOM 604 N N . ALA A 1 92 ? 55.098 -50.405 -37.153 1.00 45.28 92 ALA A N 1
ATOM 605 C CA . ALA A 1 92 ? 55.946 -51.419 -37.741 1.00 45.28 92 ALA A CA 1
ATOM 606 C C . ALA A 1 92 ? 56.624 -50.807 -38.969 1.00 45.28 92 ALA A C 1
ATOM 608 O O . ALA A 1 92 ? 55.992 -50.545 -39.992 1.00 45.28 92 ALA A O 1
ATOM 609 N N . TRP A 1 93 ? 57.924 -50.563 -38.844 1.00 44.06 93 TRP A N 1
ATOM 610 C CA . TRP A 1 93 ? 58.811 -50.312 -39.968 1.00 44.06 93 TRP A CA 1
ATOM 611 C C . TRP A 1 93 ? 58.796 -51.543 -40.879 1.00 44.06 93 TRP A C 1
ATOM 613 O O . TRP A 1 93 ? 59.421 -52.556 -40.569 1.00 44.06 93 TRP A O 1
ATOM 623 N N . TYR A 1 94 ? 58.057 -51.478 -41.987 1.00 47.66 94 TYR A N 1
ATOM 624 C CA . TYR A 1 94 ? 58.112 -52.508 -43.019 1.00 47.66 94 TYR A CA 1
ATOM 625 C C . TYR A 1 94 ? 59.378 -52.317 -43.867 1.00 47.66 94 TYR A C 1
ATOM 627 O O . TYR A 1 94 ? 59.558 -51.245 -44.450 1.00 47.66 94 TYR A O 1
ATOM 635 N N . PRO A 1 95 ? 60.255 -53.330 -43.981 1.00 58.00 95 PRO A N 1
ATOM 636 C CA . PRO A 1 95 ? 61.274 -53.346 -45.021 1.00 58.00 95 PRO A CA 1
ATOM 637 C C . PRO A 1 95 ? 60.610 -53.534 -46.401 1.00 58.00 95 PRO A C 1
ATOM 639 O O . PRO A 1 95 ? 59.527 -54.122 -46.483 1.00 58.00 95 PRO A O 1
ATOM 642 N N . PRO A 1 96 ? 61.232 -53.059 -47.495 1.00 53.88 96 PRO A N 1
ATOM 643 C CA . PRO A 1 96 ? 60.684 -53.160 -48.846 1.00 53.88 96 PRO A CA 1
ATOM 644 C C . PRO A 1 96 ? 60.702 -54.617 -49.337 1.00 53.88 96 PRO A C 1
ATOM 646 O O . PRO A 1 96 ? 61.635 -55.069 -49.999 1.00 53.88 96 PRO A O 1
ATOM 649 N N . GLY A 1 97 ? 59.655 -55.358 -48.978 1.00 50.03 97 GLY A N 1
ATOM 650 C CA . GLY A 1 97 ? 59.364 -56.702 -49.456 1.00 50.03 97 GLY A CA 1
ATOM 651 C C . GLY A 1 97 ? 58.493 -56.655 -50.707 1.00 50.03 97 GLY A C 1
ATOM 652 O O . GLY A 1 97 ? 57.433 -56.035 -50.737 1.00 50.03 97 GLY A O 1
ATOM 653 N N . HIS A 1 98 ? 58.969 -57.309 -51.751 1.00 58.19 98 HIS A N 1
ATOM 654 C CA . HIS A 1 98 ? 58.341 -57.461 -53.059 1.00 58.19 98 HIS A CA 1
ATOM 655 C C . HIS A 1 98 ? 57.013 -58.221 -52.898 1.00 58.19 98 HIS A C 1
ATOM 657 O O . HIS A 1 98 ? 56.999 -59.370 -52.459 1.00 58.19 98 HIS A O 1
ATOM 663 N N . LEU A 1 99 ? 55.895 -57.569 -53.223 1.00 52.12 99 LEU A N 1
ATOM 664 C CA . LEU A 1 99 ? 54.567 -58.184 -53.203 1.00 52.12 99 LEU A CA 1
ATOM 665 C C . LEU A 1 99 ? 54.441 -59.212 -54.347 1.00 52.12 99 LEU A C 1
ATOM 667 O O . LEU A 1 99 ? 54.838 -58.908 -55.475 1.00 52.12 99 LEU A O 1
ATOM 671 N N . PRO A 1 100 ? 53.888 -60.413 -54.095 1.00 57.22 100 PRO A N 1
ATOM 672 C CA . PRO A 1 100 ? 53.648 -61.410 -55.134 1.00 57.22 100 PRO A CA 1
ATOM 673 C C . PRO A 1 100 ? 52.578 -60.937 -56.143 1.00 57.22 100 PRO A C 1
ATOM 675 O O . PRO A 1 100 ? 51.664 -60.195 -55.766 1.00 57.22 100 PRO A O 1
ATOM 678 N N . PRO A 1 101 ? 52.650 -61.356 -57.423 1.00 57.19 101 PRO A N 1
ATOM 679 C CA . PRO A 1 101 ? 51.745 -60.877 -58.466 1.00 57.19 101 PRO A CA 1
ATOM 680 C C . PRO A 1 101 ? 50.306 -61.339 -58.206 1.00 57.19 101 PRO A C 1
ATOM 682 O O . PRO A 1 101 ? 50.048 -62.538 -58.148 1.00 57.19 101 PRO A O 1
ATOM 685 N N . GLY A 1 102 ? 49.367 -60.396 -58.082 1.00 59.81 102 GLY A N 1
ATOM 686 C CA . GLY A 1 102 ? 47.928 -60.697 -58.074 1.00 59.81 102 GLY A CA 1
ATOM 687 C C . GLY A 1 102 ? 47.091 -60.046 -56.973 1.00 59.81 102 GLY A C 1
ATOM 688 O O . GLY A 1 102 ? 45.879 -60.243 -56.968 1.00 59.81 102 GLY A O 1
ATOM 689 N N . TYR A 1 103 ? 47.678 -59.263 -56.062 1.00 50.09 103 TYR A N 1
ATOM 690 C CA . TYR A 1 103 ? 46.896 -58.554 -55.043 1.00 50.09 103 TYR A CA 1
ATOM 691 C C . TYR A 1 103 ? 46.431 -57.166 -55.522 1.00 50.09 103 TYR A C 1
ATOM 693 O O . TYR A 1 103 ? 47.264 -56.371 -55.966 1.00 50.09 103 TYR A O 1
ATOM 701 N N . PRO A 1 104 ? 45.126 -56.840 -55.426 1.00 66.94 104 PRO A N 1
ATOM 702 C CA . PRO A 1 104 ? 44.627 -55.502 -55.721 1.00 66.94 104 PRO A CA 1
ATOM 703 C C . PRO A 1 104 ? 45.113 -54.500 -54.658 1.00 66.94 104 PRO A C 1
ATOM 705 O O . PRO A 1 104 ? 45.200 -54.857 -53.478 1.00 66.94 104 PRO A O 1
ATOM 708 N N . PRO A 1 105 ? 45.437 -53.251 -55.043 1.00 70.56 105 PRO A N 1
ATOM 709 C CA . PRO A 1 105 ? 45.905 -52.244 -54.099 1.00 70.56 105 PRO A CA 1
ATOM 710 C C . PRO A 1 105 ? 44.831 -51.958 -53.033 1.00 70.56 105 PRO A C 1
ATOM 712 O O . PRO A 1 105 ? 43.641 -51.921 -53.361 1.00 70.56 105 PRO A O 1
ATOM 715 N N . PRO A 1 106 ? 45.222 -51.748 -51.762 1.00 68.38 106 PRO A N 1
ATOM 716 C CA . PRO A 1 106 ? 44.281 -51.415 -50.702 1.00 68.38 106 PRO A CA 1
ATOM 717 C C . PRO A 1 106 ? 43.549 -50.112 -51.039 1.00 68.38 106 PRO A C 1
ATOM 719 O O . PRO A 1 106 ? 44.163 -49.111 -51.406 1.00 68.38 106 PRO A O 1
ATOM 722 N N . TYR A 1 107 ? 42.222 -50.146 -50.929 1.00 67.06 107 TYR A N 1
ATOM 723 C CA . TYR A 1 107 ? 41.348 -49.009 -51.191 1.00 67.06 107 TYR A CA 1
ATOM 724 C C . TYR A 1 107 ? 41.673 -47.864 -50.224 1.00 67.06 107 TYR A C 1
ATOM 726 O O . TYR A 1 107 ? 41.409 -47.956 -4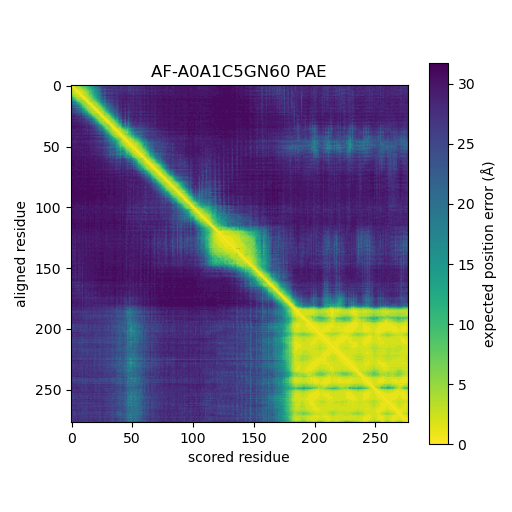9.024 1.00 67.06 107 TYR A O 1
ATOM 734 N N . VAL A 1 108 ? 42.259 -46.787 -50.750 1.00 68.94 108 VAL A N 1
ATOM 735 C CA . VAL A 1 108 ? 42.501 -45.551 -50.003 1.00 68.94 108 VAL A CA 1
ATOM 736 C C . VAL A 1 108 ? 41.243 -44.687 -50.130 1.00 68.94 108 VAL A C 1
ATOM 738 O O . VAL A 1 108 ? 40.888 -44.313 -51.251 1.00 68.94 108 VAL A O 1
ATOM 741 N N . PRO A 1 10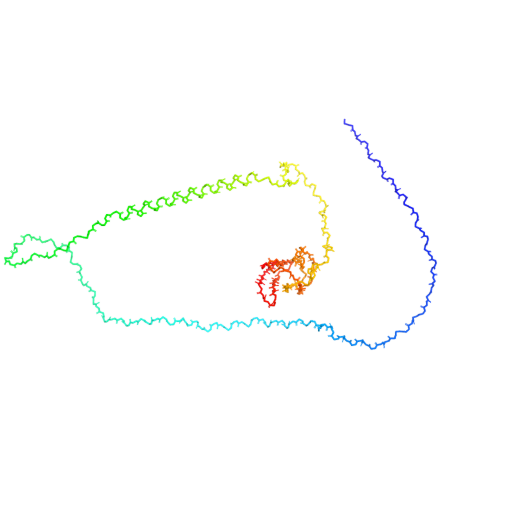9 ? 40.530 -44.378 -49.033 1.00 68.00 109 PRO A N 1
ATOM 742 C CA . PRO A 1 109 ? 39.353 -43.525 -49.108 1.00 68.00 109 PRO A CA 1
ATOM 743 C C . PRO A 1 109 ? 39.737 -42.108 -49.577 1.00 68.00 109 PRO A C 1
ATOM 745 O O . PRO A 1 109 ? 40.802 -41.605 -49.204 1.00 68.00 109 PRO A O 1
ATOM 748 N N . PRO A 1 110 ? 38.890 -41.443 -50.384 1.00 68.75 110 PRO A N 1
ATOM 749 C CA . PRO A 1 110 ? 39.151 -40.085 -50.844 1.00 68.75 110 PRO A CA 1
ATOM 750 C C . PRO A 1 110 ? 39.197 -39.112 -49.659 1.00 68.75 110 PRO A C 1
ATOM 752 O O . PRO A 1 110 ? 38.370 -39.180 -48.748 1.00 68.75 110 PRO A O 1
ATOM 755 N N . ALA A 1 111 ? 40.170 -38.197 -49.673 1.00 70.12 111 ALA A N 1
ATOM 756 C CA . ALA A 1 111 ? 40.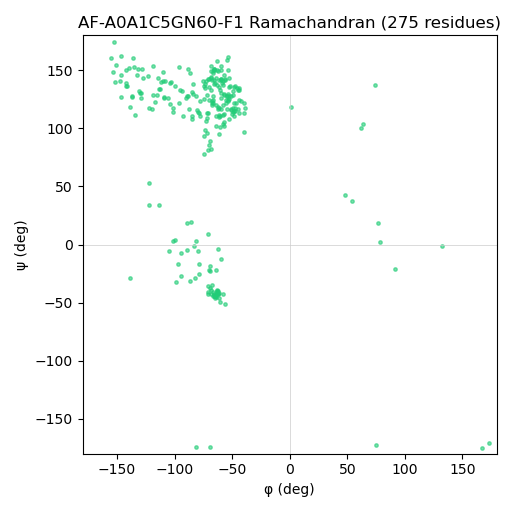300 -37.160 -48.654 1.00 70.12 111 ALA A CA 1
ATOM 757 C C . ALA A 1 111 ? 39.023 -36.294 -48.587 1.00 70.12 111 ALA A C 1
ATOM 759 O O . ALA A 1 111 ? 38.453 -35.973 -49.635 1.00 70.12 111 ALA A O 1
ATOM 760 N N . PRO A 1 112 ? 38.566 -35.887 -47.385 1.00 62.69 112 PRO A N 1
ATOM 761 C CA . PRO A 1 112 ? 37.379 -35.054 -47.251 1.00 62.69 112 PRO A CA 1
ATOM 762 C C . PRO A 1 112 ? 37.577 -33.716 -47.972 1.00 62.69 112 PRO A C 1
ATOM 764 O O . PRO A 1 112 ? 38.607 -33.052 -47.829 1.00 62.69 112 PRO A O 1
ATOM 767 N N . ALA A 1 113 ? 36.570 -33.322 -48.754 1.00 59.09 113 ALA A N 1
ATOM 768 C CA . ALA A 1 113 ? 36.556 -32.054 -49.465 1.00 59.09 113 ALA A CA 1
ATOM 769 C C . ALA A 1 113 ? 36.701 -30.897 -48.467 1.00 59.09 113 ALA A C 1
ATOM 771 O O . ALA A 1 113 ? 35.882 -30.718 -47.564 1.00 59.09 113 ALA A O 1
ATOM 772 N N . ARG A 1 114 ? 37.764 -30.104 -48.629 1.00 57.97 114 ARG A N 1
ATOM 773 C CA . ARG A 1 114 ? 38.026 -28.904 -47.833 1.00 57.97 114 ARG A CA 1
ATOM 774 C C . ARG A 1 114 ? 36.900 -27.907 -48.108 1.00 57.97 114 ARG A C 1
ATOM 776 O O . ARG A 1 114 ? 36.872 -27.291 -49.170 1.00 57.97 114 ARG A O 1
ATOM 783 N N . SER A 1 115 ? 35.943 -27.785 -47.187 1.00 54.69 115 SER A N 1
ATOM 784 C CA . SER A 1 115 ? 34.798 -26.883 -47.330 1.00 54.69 115 SER A CA 1
ATOM 785 C C . SER A 1 115 ? 35.269 -25.429 -47.243 1.00 54.69 115 SER A C 1
ATOM 787 O O . SER A 1 115 ? 35.356 -24.843 -46.162 1.00 54.69 115 SER A O 1
ATOM 789 N N . GLY A 1 116 ? 35.626 -24.862 -48.391 1.00 61.22 116 GLY A N 1
ATOM 790 C CA . GLY A 1 116 ? 35.958 -23.454 -48.526 1.00 61.22 116 GLY A CA 1
ATOM 791 C C . GLY A 1 116 ? 34.744 -22.564 -48.253 1.00 61.22 116 GLY A C 1
ATOM 792 O O . GLY A 1 116 ? 33.624 -22.855 -48.670 1.00 61.22 116 GLY A O 1
ATOM 793 N N . ASN A 1 117 ? 35.012 -21.445 -47.581 1.00 58.22 117 ASN A N 1
ATOM 794 C CA . ASN A 1 117 ? 34.265 -20.182 -47.620 1.00 58.22 117 ASN A CA 1
ATOM 795 C C . ASN A 1 117 ? 33.138 -19.994 -46.592 1.00 58.22 117 ASN A C 1
ATOM 797 O O . ASN A 1 117 ? 32.817 -18.849 -46.283 1.00 58.22 117 ASN A O 1
ATOM 801 N N . ARG A 1 118 ? 32.566 -21.047 -45.988 1.00 59.41 118 ARG A N 1
ATOM 802 C CA . ARG A 1 118 ? 31.515 -20.854 -44.959 1.00 59.41 118 ARG A CA 1
ATOM 803 C C . ARG A 1 118 ? 32.055 -20.287 -43.643 1.00 59.41 118 ARG A C 1
ATOM 805 O O . ARG A 1 118 ? 31.391 -19.458 -43.033 1.00 59.41 118 ARG A O 1
ATOM 812 N N . SER A 1 119 ? 33.264 -20.671 -43.231 1.00 60.50 119 SER A N 1
ATOM 813 C CA . SER A 1 119 ? 33.892 -20.138 -42.012 1.00 60.50 119 SER A CA 1
ATOM 814 C C . SER A 1 119 ? 34.259 -18.659 -42.144 1.00 60.50 119 SER A C 1
ATOM 816 O O . SER A 1 119 ? 34.111 -17.900 -41.190 1.00 60.50 119 SER A O 1
ATOM 818 N N . THR A 1 120 ? 34.671 -18.228 -43.336 1.00 68.88 120 THR A N 1
ATOM 819 C CA . THR A 1 120 ? 35.027 -16.832 -43.607 1.00 68.88 120 THR A CA 1
ATOM 820 C C . THR A 1 120 ? 33.796 -15.931 -43.610 1.00 68.88 120 THR A C 1
ATOM 822 O O . THR A 1 120 ? 33.833 -14.849 -43.035 1.00 68.88 120 THR A O 1
ATOM 825 N N . VAL A 1 121 ? 32.680 -16.392 -44.188 1.00 77.31 121 VAL A N 1
ATOM 826 C CA . VAL A 1 121 ? 31.413 -15.639 -44.190 1.00 77.31 121 VAL A CA 1
ATOM 827 C C . VAL A 1 121 ? 30.867 -15.474 -42.770 1.00 77.31 121 VAL A C 1
ATOM 829 O O . VAL A 1 121 ? 30.475 -14.371 -42.399 1.00 77.31 121 VAL A O 1
ATOM 832 N N . VAL A 1 122 ? 30.904 -16.527 -41.945 1.00 76.50 122 VAL A N 1
ATOM 833 C CA . VAL A 1 122 ? 30.470 -16.439 -40.539 1.00 76.50 122 VAL A CA 1
ATOM 834 C C . VAL A 1 122 ? 31.358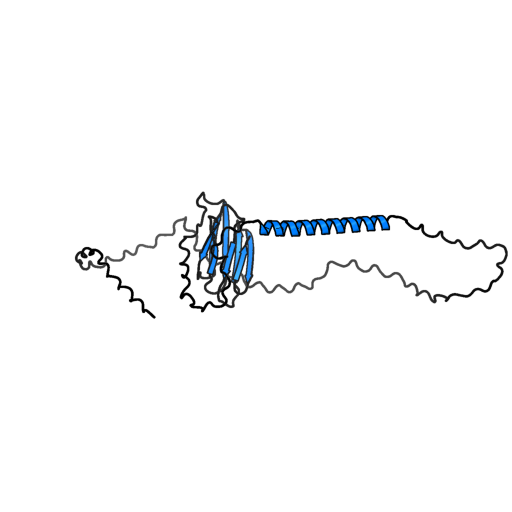 -15.476 -39.745 1.00 76.50 122 VAL A C 1
ATOM 836 O O . VAL A 1 122 ? 30.835 -14.651 -39.000 1.00 76.50 122 VAL A O 1
ATOM 839 N N . GLY A 1 123 ? 32.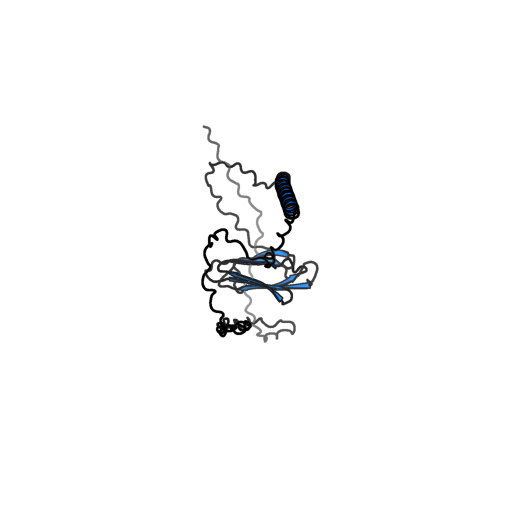680 -15.511 -39.949 1.00 79.31 123 GLY A N 1
ATOM 840 C CA . GLY A 1 123 ? 33.603 -14.577 -39.295 1.00 79.31 123 GLY A CA 1
ATOM 841 C C . GLY A 1 123 ? 33.338 -13.111 -39.654 1.00 79.31 123 GLY A C 1
ATOM 842 O O . GLY A 1 123 ? 33.336 -12.254 -38.771 1.00 79.31 123 GLY A O 1
ATOM 843 N N . VAL A 1 124 ? 33.048 -12.825 -40.929 1.00 87.00 124 VAL A N 1
ATOM 844 C CA . VAL A 1 124 ? 32.715 -11.467 -41.391 1.00 87.00 124 VAL A CA 1
ATOM 845 C C . VAL A 1 124 ? 31.390 -10.988 -40.798 1.00 87.00 124 VAL A C 1
ATOM 847 O O . VAL A 1 124 ? 31.325 -9.859 -40.321 1.00 87.00 124 VAL A O 1
ATOM 850 N N . ILE A 1 125 ? 30.353 -11.834 -40.775 1.00 86.56 125 ILE A N 1
ATOM 851 C CA . ILE A 1 125 ? 29.052 -11.463 -40.198 1.00 86.56 125 ILE A CA 1
ATOM 852 C C . ILE A 1 125 ? 29.211 -11.111 -38.721 1.00 86.56 125 ILE A C 1
ATOM 854 O O . ILE A 1 125 ? 28.777 -10.034 -38.325 1.00 86.56 125 ILE A O 1
ATOM 858 N N . VAL A 1 126 ? 29.887 -11.967 -37.941 1.00 87.81 126 VAL A N 1
ATOM 859 C CA . VAL A 1 126 ? 30.111 -11.729 -36.507 1.00 87.81 126 VAL A CA 1
ATOM 860 C C . VAL A 1 126 ? 30.806 -10.389 -36.298 1.00 87.81 126 VAL A C 1
ATOM 862 O O . VAL A 1 126 ? 30.268 -9.561 -35.570 1.00 87.81 126 VAL A O 1
ATOM 865 N N . ALA A 1 127 ? 31.919 -10.134 -36.996 1.00 89.69 127 ALA A N 1
ATOM 866 C CA . ALA A 1 127 ? 32.665 -8.883 -36.875 1.00 89.69 127 ALA A CA 1
ATOM 867 C C . ALA A 1 127 ? 31.816 -7.641 -37.205 1.00 89.69 127 ALA A C 1
ATOM 869 O O . ALA A 1 127 ? 31.865 -6.653 -36.472 1.00 89.69 127 ALA A O 1
ATOM 870 N N . VAL A 1 128 ? 31.005 -7.692 -38.268 1.00 92.31 128 VAL A N 1
ATOM 871 C CA . VAL A 1 128 ? 30.113 -6.582 -38.647 1.00 92.31 128 VAL A CA 1
ATOM 872 C C . VAL A 1 128 ? 29.045 -6.344 -37.578 1.00 92.31 128 VAL A C 1
ATOM 874 O O . VAL A 1 128 ? 28.820 -5.195 -37.193 1.00 92.31 128 VAL A O 1
ATOM 877 N N . THR A 1 129 ? 28.421 -7.400 -37.044 1.00 89.12 129 THR A N 1
ATOM 878 C CA . THR A 1 129 ? 27.435 -7.255 -35.959 1.00 89.12 129 THR A CA 1
ATOM 879 C C . THR A 1 129 ? 28.035 -6.676 -34.685 1.00 89.12 129 THR A C 1
ATOM 881 O O . THR A 1 129 ? 27.395 -5.824 -34.071 1.00 89.12 129 THR A O 1
ATOM 884 N N . THR A 1 130 ? 29.252 -7.067 -34.288 1.00 88.69 130 THR A N 1
ATOM 885 C CA . THR A 1 130 ? 29.877 -6.497 -33.085 1.00 88.69 130 THR A CA 1
ATOM 886 C C . THR A 1 130 ? 30.174 -5.015 -33.266 1.00 88.69 130 THR A C 1
ATOM 888 O O . THR A 1 130 ? 29.871 -4.228 -32.375 1.00 88.69 130 THR A O 1
ATOM 891 N N . VAL A 1 131 ? 30.714 -4.612 -34.422 1.00 92.81 131 VAL A N 1
ATOM 892 C CA . VAL A 1 131 ? 31.007 -3.197 -34.708 1.00 92.81 131 VAL A CA 1
ATOM 893 C C . VAL A 1 131 ? 29.727 -2.358 -34.702 1.00 92.81 131 VAL A C 1
ATOM 895 O O . VAL A 1 131 ? 29.714 -1.281 -34.109 1.00 92.81 131 VAL A O 1
ATOM 898 N N . LEU A 1 132 ? 28.638 -2.860 -35.292 1.00 90.56 132 LEU A N 1
ATOM 899 C CA . LEU A 1 132 ? 27.345 -2.171 -35.271 1.00 90.56 132 LEU A CA 1
ATOM 900 C C . LEU A 1 132 ? 26.766 -2.065 -33.857 1.00 90.56 132 LEU A C 1
ATOM 902 O O . LEU A 1 132 ? 26.307 -0.992 -33.480 1.00 90.56 132 LEU A O 1
ATOM 906 N N . ALA A 1 133 ? 26.819 -3.136 -33.063 1.00 91.00 133 ALA A N 1
ATOM 907 C CA . ALA A 1 133 ? 26.315 -3.125 -31.692 1.00 91.00 133 ALA A CA 1
ATOM 908 C C . ALA A 1 133 ? 27.108 -2.158 -30.797 1.00 91.00 133 ALA A C 1
ATOM 910 O O . ALA A 1 133 ? 26.510 -1.361 -30.078 1.00 91.00 133 ALA A O 1
ATOM 911 N N . PHE A 1 134 ? 28.443 -2.175 -30.877 1.00 88.50 134 PHE A N 1
ATOM 912 C CA . PHE A 1 134 ? 29.285 -1.243 -30.122 1.00 88.50 134 PHE A CA 1
ATOM 913 C C . PHE A 1 134 ? 29.110 0.203 -30.588 1.00 88.50 134 PHE A C 1
ATOM 915 O O . PHE A 1 134 ? 29.024 1.093 -29.746 1.00 88.50 134 PHE A O 1
ATOM 922 N N . GLY A 1 135 ? 29.002 0.442 -31.898 1.00 91.38 135 GLY A N 1
ATOM 923 C CA . GLY A 1 135 ? 28.717 1.770 -32.441 1.00 91.38 135 GLY A CA 1
ATOM 924 C C . GLY A 1 135 ? 27.363 2.304 -31.973 1.00 91.38 135 GLY A C 1
ATOM 925 O O . GLY A 1 135 ? 27.285 3.432 -31.496 1.00 91.38 135 GLY A O 1
ATOM 926 N N . LEU A 1 136 ? 26.313 1.478 -32.025 1.00 88.38 136 LEU A N 1
ATOM 927 C CA . LEU A 1 136 ? 24.975 1.858 -31.573 1.00 88.38 136 LEU A CA 1
ATOM 928 C C . LEU A 1 136 ? 24.945 2.126 -30.060 1.00 88.38 136 LEU A C 1
ATOM 930 O O . LEU A 1 136 ? 24.437 3.161 -29.643 1.00 88.38 136 LEU A O 1
ATOM 934 N N . CYS A 1 137 ? 25.541 1.254 -29.239 1.00 80.31 137 CYS A N 1
ATOM 935 C CA . CYS A 1 137 ? 25.637 1.468 -27.791 1.00 80.31 137 CYS A CA 1
ATOM 936 C C . CYS A 1 137 ? 26.452 2.720 -27.434 1.00 80.31 137 CYS A C 1
ATOM 938 O O . CYS A 1 137 ? 26.053 3.463 -26.541 1.00 80.31 137 CYS A O 1
ATOM 940 N N . ALA A 1 138 ? 27.558 2.988 -28.135 1.00 79.31 138 ALA A N 1
ATOM 941 C CA . ALA A 1 138 ? 28.350 4.197 -27.921 1.00 79.31 138 ALA A CA 1
ATOM 942 C C . ALA A 1 138 ? 27.571 5.464 -28.315 1.00 79.31 138 ALA A C 1
ATOM 944 O O . ALA A 1 138 ? 27.568 6.437 -27.564 1.00 79.31 138 ALA A O 1
ATOM 945 N N . CYS A 1 139 ? 26.855 5.443 -29.444 1.00 80.38 139 CYS A N 1
ATOM 946 C CA . CYS A 1 139 ? 25.999 6.555 -29.857 1.00 80.38 139 CYS A CA 1
ATOM 947 C C . CYS A 1 139 ? 24.850 6.802 -28.870 1.00 80.38 139 CYS A C 1
ATOM 949 O O . CYS A 1 139 ? 24.591 7.954 -28.533 1.00 80.38 139 CYS A O 1
ATOM 951 N N . LEU A 1 140 ? 24.191 5.750 -28.376 1.00 81.06 140 LEU A N 1
ATOM 952 C CA . LEU A 1 140 ? 23.100 5.877 -27.404 1.00 81.06 140 LEU A CA 1
ATOM 953 C C . LEU A 1 140 ? 23.597 6.355 -26.033 1.00 81.06 140 LEU A C 1
ATOM 955 O O . LEU A 1 140 ? 22.935 7.180 -25.410 1.00 81.06 140 LEU A O 1
ATOM 959 N N . GLY A 1 141 ? 24.772 5.905 -25.585 1.00 75.81 141 GLY A N 1
ATOM 960 C CA . GLY A 1 141 ? 25.378 6.377 -24.338 1.00 75.81 141 GLY A CA 1
ATOM 961 C C . GLY A 1 141 ? 25.749 7.862 -24.385 1.00 75.81 141 GLY A C 1
ATOM 962 O O . GLY A 1 141 ? 25.439 8.602 -23.455 1.00 75.81 141 GLY A O 1
ATOM 963 N N . VAL A 1 142 ? 26.352 8.323 -25.487 1.00 74.50 142 VAL A N 1
ATOM 964 C CA . VAL A 1 142 ? 26.719 9.740 -25.660 1.00 74.50 142 VAL A CA 1
ATOM 965 C C . VAL A 1 142 ? 25.480 10.616 -25.856 1.00 74.50 142 VAL A C 1
ATOM 967 O O . VAL A 1 142 ? 25.390 11.675 -25.243 1.00 74.50 142 VAL A O 1
ATOM 970 N N . ALA A 1 143 ? 24.500 10.174 -26.651 1.00 69.75 143 ALA A N 1
ATOM 971 C CA . ALA A 1 143 ? 23.248 10.908 -26.827 1.00 69.75 143 ALA A CA 1
ATOM 972 C C . ALA A 1 143 ? 22.458 11.014 -25.515 1.00 69.75 143 ALA A C 1
ATOM 974 O O . ALA A 1 143 ? 21.938 12.083 -25.218 1.00 69.75 143 ALA A O 1
ATOM 975 N N . GLY A 1 144 ? 22.418 9.949 -24.707 1.00 67.12 144 GLY A N 1
ATOM 976 C CA . GLY A 1 144 ? 21.804 9.975 -23.379 1.00 67.12 144 GLY A CA 1
ATOM 977 C C . GLY A 1 144 ? 22.497 10.954 -22.432 1.00 67.12 144 GLY A C 1
ATOM 978 O O . GLY A 1 144 ? 21.816 11.722 -21.763 1.00 67.12 144 GLY A O 1
ATOM 979 N N . LEU A 1 145 ? 23.836 10.985 -22.433 1.00 70.44 145 LEU A N 1
ATOM 980 C CA . LEU A 1 145 ? 24.618 11.883 -21.578 1.00 70.44 145 LEU A CA 1
ATOM 981 C C . LEU A 1 145 ? 24.462 13.360 -21.976 1.00 70.44 145 LEU A C 1
ATOM 983 O O . LEU A 1 145 ? 24.335 14.220 -21.107 1.00 70.44 145 LEU A O 1
ATOM 987 N N . ILE A 1 146 ? 24.418 13.654 -23.279 1.00 69.31 146 ILE A N 1
ATOM 988 C CA . ILE A 1 146 ? 24.151 15.011 -23.779 1.00 69.31 146 ILE A CA 1
ATOM 989 C C . ILE A 1 146 ? 22.700 15.410 -23.479 1.00 69.31 146 ILE A C 1
ATOM 991 O O . ILE A 1 146 ? 22.461 16.512 -22.999 1.00 69.31 146 ILE A O 1
ATOM 995 N N . TYR A 1 147 ? 21.735 14.506 -23.671 1.00 70.00 147 TYR A N 1
ATOM 996 C CA . TYR A 1 147 ? 20.328 14.784 -23.377 1.00 70.00 147 TYR A CA 1
ATOM 997 C C . TYR A 1 147 ? 20.090 15.059 -21.886 1.00 70.00 147 TYR A C 1
ATOM 999 O O . TYR A 1 147 ? 19.355 15.979 -21.552 1.00 70.00 147 TYR A O 1
ATOM 1007 N N . SER A 1 148 ? 20.757 14.328 -20.986 1.00 60.94 148 SER A N 1
ATOM 1008 C CA . SER A 1 148 ? 20.696 14.603 -19.543 1.00 60.94 148 SER A CA 1
ATOM 1009 C C . SER A 1 148 ? 21.398 15.897 -19.124 1.00 60.94 148 SER A C 1
ATOM 1011 O O . SER A 1 148 ? 21.091 16.431 -18.064 1.00 60.94 148 SER A O 1
ATOM 1013 N N . ALA A 1 149 ? 22.346 16.395 -19.923 1.00 64.25 149 ALA A N 1
ATOM 1014 C CA . ALA A 1 149 ? 23.024 17.662 -19.657 1.00 64.25 149 ALA A CA 1
ATOM 1015 C C . ALA A 1 149 ? 22.209 18.876 -20.141 1.00 64.25 149 ALA A C 1
ATOM 1017 O O . ALA A 1 149 ? 22.321 19.947 -19.553 1.00 64.25 149 ALA A O 1
ATOM 1018 N N . ASP A 1 150 ? 21.387 18.704 -21.182 1.00 60.50 150 ASP A N 1
ATOM 1019 C CA . ASP A 1 150 ? 20.553 19.762 -21.770 1.00 60.50 150 ASP A CA 1
ATOM 1020 C C . ASP A 1 150 ? 19.122 19.814 -21.218 1.00 60.50 150 ASP A C 1
ATOM 1022 O O . ASP A 1 150 ? 18.389 20.750 -21.535 1.00 60.50 150 ASP A O 1
ATOM 1026 N N . THR A 1 151 ? 18.683 18.852 -20.396 1.00 48.50 151 THR A N 1
ATOM 1027 C CA . THR A 1 151 ? 17.437 19.023 -19.639 1.00 48.50 151 THR A CA 1
ATOM 1028 C C . THR A 1 151 ? 17.677 20.056 -18.542 1.00 48.50 151 THR A C 1
ATOM 1030 O O . THR A 1 151 ? 18.426 19.755 -17.609 1.00 48.50 151 THR A O 1
ATOM 1033 N N . PRO A 1 152 ? 17.053 21.249 -18.596 1.00 51.75 152 PRO A N 1
ATOM 1034 C CA . PRO A 1 152 ? 17.090 22.173 -17.478 1.00 51.75 152 PRO A CA 1
ATOM 1035 C C . PRO A 1 152 ? 16.374 21.465 -16.335 1.00 51.75 152 PRO A C 1
ATOM 1037 O O . PRO A 1 152 ? 15.169 21.208 -16.411 1.00 51.75 152 PRO A O 1
ATOM 1040 N N . TYR A 1 153 ? 17.127 21.080 -15.310 1.00 53.72 153 TYR A N 1
ATOM 1041 C CA . TYR A 1 153 ? 16.528 20.715 -14.039 1.00 53.72 153 TYR A CA 1
ATOM 1042 C C . TYR A 1 153 ? 15.677 21.926 -13.627 1.00 53.72 153 TYR A C 1
ATOM 1044 O O . TYR A 1 153 ? 16.207 23.041 -13.661 1.00 53.72 153 TYR A O 1
ATOM 1052 N N . PRO A 1 154 ? 14.368 21.774 -13.354 1.00 57.81 154 PRO A N 1
ATOM 1053 C CA . PRO A 1 154 ? 13.574 22.887 -12.852 1.00 57.81 154 PRO A CA 1
ATOM 1054 C C . PRO A 1 154 ? 14.300 23.421 -11.622 1.00 57.81 154 PRO A C 1
ATOM 1056 O O . PRO A 1 154 ? 14.632 22.614 -10.759 1.00 57.81 154 PRO A O 1
ATOM 1059 N N . ASP A 1 155 ? 14.613 24.723 -11.626 1.00 51.66 155 ASP A N 1
ATOM 1060 C CA . ASP A 1 155 ? 15.397 25.418 -10.604 1.00 51.66 155 ASP A CA 1
ATOM 1061 C C . ASP A 1 155 ? 15.013 24.916 -9.209 1.00 51.66 155 ASP A C 1
ATOM 1063 O O . ASP A 1 155 ? 14.006 25.334 -8.638 1.00 51.66 155 ASP A O 1
ATOM 1067 N N . ASP A 1 156 ? 15.795 23.972 -8.688 1.00 50.75 156 ASP A N 1
ATOM 1068 C CA . ASP A 1 156 ? 15.708 23.563 -7.302 1.00 50.75 156 ASP A CA 1
ATOM 1069 C C . ASP A 1 156 ? 16.438 24.665 -6.529 1.00 50.75 156 ASP A C 1
ATOM 1071 O O . ASP A 1 156 ? 17.658 24.811 -6.693 1.00 50.75 156 ASP A O 1
ATOM 1075 N N . PRO A 1 157 ? 15.729 25.487 -5.733 1.00 53.47 157 PRO A N 1
ATOM 1076 C CA . PRO A 1 157 ? 16.336 26.602 -5.014 1.00 53.47 157 PRO A CA 1
ATOM 1077 C C . PRO A 1 157 ? 17.398 26.157 -3.993 1.00 53.47 157 PRO A C 1
ATOM 1079 O O . PRO A 1 157 ? 18.052 27.017 -3.406 1.00 53.47 157 PRO A O 1
ATOM 1082 N N . TYR A 1 158 ? 17.607 24.848 -3.807 1.00 54.47 158 TYR A N 1
ATOM 1083 C CA . TYR A 1 158 ? 18.607 24.270 -2.911 1.00 54.47 158 TYR A CA 1
ATOM 1084 C C . TYR A 1 158 ? 19.838 23.680 -3.622 1.00 54.47 158 TYR A C 1
ATOM 1086 O O . TYR A 1 158 ? 20.798 23.293 -2.960 1.00 54.47 158 TYR A O 1
ATOM 1094 N N . ALA A 1 159 ? 19.871 23.617 -4.959 1.00 52.81 159 ALA A N 1
ATOM 1095 C CA . ALA A 1 159 ? 20.951 22.929 -5.683 1.00 52.81 159 ALA A CA 1
ATOM 1096 C C . ALA A 1 159 ? 22.234 23.765 -5.896 1.00 52.81 159 ALA A C 1
ATOM 1098 O O . ALA A 1 159 ? 23.205 23.261 -6.461 1.00 52.81 159 ALA A O 1
ATOM 1099 N N . GLN A 1 160 ? 22.268 25.029 -5.454 1.00 50.22 160 GLN A N 1
ATOM 1100 C CA . GLN A 1 160 ? 23.424 25.930 -5.601 1.00 50.22 160 GLN A CA 1
ATOM 1101 C C . GLN A 1 160 ? 24.089 26.318 -4.274 1.00 50.22 160 GLN A C 1
ATOM 1103 O O . GLN A 1 160 ? 24.638 27.415 -4.144 1.00 50.22 160 GLN A O 1
ATOM 1108 N N . GLU A 1 161 ? 24.121 25.417 -3.295 1.00 52.44 161 GLU A N 1
ATOM 1109 C CA . GLU A 1 161 ? 25.037 25.612 -2.173 1.00 52.44 161 GLU A CA 1
ATOM 1110 C C . GLU A 1 161 ? 26.475 25.316 -2.613 1.00 52.44 161 GLU A C 1
ATOM 1112 O O . GLU A 1 161 ? 26.937 24.180 -2.728 1.00 52.44 161 GLU A O 1
ATOM 1117 N N . THR A 1 162 ? 27.178 26.408 -2.912 1.00 53.09 162 THR A N 1
ATOM 1118 C CA . THR A 1 162 ? 28.636 26.477 -2.953 1.00 53.09 162 THR A CA 1
ATOM 1119 C C . THR A 1 162 ? 29.176 25.825 -1.685 1.00 53.09 162 THR A C 1
ATOM 1121 O O . THR A 1 162 ? 28.931 26.317 -0.590 1.00 53.09 162 THR A O 1
ATOM 1124 N N . TYR A 1 163 ? 29.892 24.711 -1.840 1.00 47.22 163 TYR A N 1
ATOM 1125 C CA . TYR A 1 163 ? 30.536 23.996 -0.742 1.00 47.22 163 TYR A CA 1
ATOM 1126 C C . TYR A 1 163 ? 31.564 24.913 -0.063 1.00 47.22 163 TYR A C 1
ATOM 1128 O O . TYR A 1 163 ? 32.700 25.040 -0.527 1.00 47.22 163 TYR A O 1
ATOM 1136 N N . ASP A 1 164 ? 31.149 25.577 1.014 1.00 54.75 164 ASP A N 1
ATOM 1137 C CA . ASP A 1 164 ? 32.025 26.307 1.921 1.00 54.75 164 ASP A CA 1
ATOM 1138 C C . ASP A 1 164 ? 32.420 25.357 3.068 1.00 54.75 164 ASP A C 1
ATOM 1140 O O . ASP A 1 164 ? 31.570 24.971 3.874 1.00 54.75 164 ASP A O 1
ATOM 1144 N N . PRO A 1 165 ? 33.691 24.924 3.153 1.00 53.91 165 PRO A N 1
ATOM 1145 C CA . PRO A 1 165 ? 34.152 23.978 4.168 1.00 53.91 165 PRO A CA 1
ATOM 1146 C C . PRO A 1 165 ? 34.220 24.570 5.590 1.00 53.91 165 PRO A C 1
ATOM 1148 O O . PRO A 1 165 ? 34.776 23.919 6.476 1.00 53.91 165 PRO A O 1
ATOM 1151 N N . TYR A 1 166 ? 33.702 25.783 5.814 1.00 53.66 166 TYR A N 1
ATOM 1152 C CA . TYR A 1 166 ? 33.786 26.513 7.080 1.00 53.66 166 TYR A CA 1
ATOM 1153 C C . TYR A 1 166 ? 32.422 26.902 7.681 1.00 53.66 166 TYR A C 1
ATOM 1155 O O . TYR A 1 166 ? 32.313 27.937 8.337 1.00 53.66 166 TYR A O 1
ATOM 1163 N N . TYR A 1 167 ? 31.386 26.075 7.511 1.00 44.97 167 TYR A N 1
ATOM 1164 C CA . TYR A 1 167 ? 30.161 26.220 8.305 1.00 44.97 167 TYR A CA 1
ATOM 1165 C C . TYR A 1 167 ? 30.282 25.498 9.652 1.00 44.97 167 TYR A C 1
ATOM 1167 O O . TYR A 1 167 ? 30.303 24.270 9.745 1.00 44.97 167 TYR A O 1
ATOM 1175 N N . ASP A 1 168 ? 30.392 26.325 10.688 1.00 50.69 168 ASP A N 1
ATOM 1176 C CA . ASP A 1 168 ? 30.056 26.020 12.073 1.00 50.69 168 ASP A CA 1
ATOM 1177 C C . ASP A 1 168 ? 28.609 25.503 12.108 1.00 50.69 168 ASP A C 1
ATOM 1179 O O . ASP A 1 168 ? 27.702 26.146 11.575 1.00 50.69 168 ASP A O 1
ATOM 1183 N N . TYR A 1 169 ? 28.404 24.305 12.654 1.00 49.34 169 TYR A N 1
ATOM 1184 C CA . TYR A 1 169 ? 27.074 23.728 12.832 1.00 49.34 169 TYR A CA 1
ATOM 1185 C C . TYR A 1 169 ? 26.393 24.445 14.003 1.00 49.34 169 TYR A C 1
ATOM 1187 O O . TYR A 1 169 ? 26.278 23.895 15.097 1.00 49.34 169 TYR A O 1
ATOM 1195 N N . ASP A 1 170 ? 25.888 25.653 13.765 1.00 57.75 170 ASP A N 1
ATOM 1196 C CA . ASP A 1 170 ? 24.695 26.103 14.476 1.00 57.75 170 ASP A CA 1
ATOM 1197 C C . ASP A 1 170 ? 23.532 25.275 13.915 1.00 57.75 170 ASP A C 1
ATOM 1199 O O . ASP A 1 170 ? 22.840 25.664 12.974 1.00 57.75 170 ASP A O 1
ATOM 1203 N N . GLU A 1 171 ? 23.412 24.050 14.431 1.00 57.44 171 GLU A N 1
ATOM 1204 C CA . GLU A 1 171 ? 22.317 23.124 14.172 1.00 57.44 171 GLU A CA 1
ATOM 1205 C C . GLU A 1 171 ? 21.009 23.896 14.406 1.00 57.44 171 GLU A C 1
ATOM 1207 O O . GLU A 1 171 ? 20.764 24.314 15.541 1.00 57.44 171 GLU A O 1
ATOM 1212 N N . PRO A 1 172 ? 20.185 24.176 13.376 1.00 52.91 172 PRO A N 1
ATOM 1213 C CA . PRO A 1 172 ? 18.918 24.837 13.618 1.00 52.91 172 PRO A CA 1
ATOM 1214 C C . PRO A 1 172 ? 18.099 23.932 14.539 1.00 52.91 172 PRO A C 1
ATOM 1216 O O . PRO A 1 172 ? 17.687 22.835 14.156 1.00 52.91 172 PRO A O 1
ATOM 1219 N N . GLU A 1 173 ? 17.916 24.389 15.780 1.00 56.28 173 GLU A N 1
ATOM 1220 C CA . GLU A 1 173 ? 17.058 23.754 16.768 1.00 56.28 173 GLU A CA 1
ATOM 1221 C C . GLU A 1 173 ? 15.687 23.505 16.131 1.00 56.28 173 GLU A C 1
ATOM 1223 O O . GLU A 1 173 ? 14.972 24.433 15.760 1.00 56.28 173 GLU A O 1
ATOM 1228 N N . ALA A 1 174 ? 15.342 22.221 16.033 1.00 55.84 174 ALA A N 1
ATOM 1229 C CA . ALA A 1 174 ? 14.061 21.694 15.588 1.00 55.84 174 ALA A CA 1
ATOM 1230 C C . ALA A 1 174 ? 13.668 22.033 14.137 1.00 55.84 174 ALA A C 1
ATOM 1232 O O . ALA A 1 174 ? 13.027 23.041 13.837 1.00 55.84 174 ALA A O 1
ATOM 1233 N N . TRP A 1 175 ? 13.884 21.059 13.246 1.00 47.66 175 TRP A N 1
ATOM 1234 C CA . TRP A 1 175 ? 13.010 20.880 12.086 1.00 47.66 175 TRP A CA 1
ATOM 1235 C C . TRP A 1 175 ? 11.550 20.981 12.548 1.00 47.66 175 TRP A C 1
ATOM 1237 O O . TRP A 1 175 ? 11.206 20.346 13.555 1.00 47.66 175 TRP A O 1
ATOM 1247 N N . PRO A 1 176 ? 10.680 21.755 11.865 1.00 46.91 176 PRO A N 1
ATOM 1248 C CA . PRO A 1 176 ? 9.272 21.781 12.217 1.00 46.91 176 PRO A CA 1
ATOM 1249 C C . PRO A 1 176 ? 8.784 20.338 12.183 1.00 46.91 176 PRO A C 1
ATOM 1251 O O . PRO A 1 176 ? 8.843 19.688 11.141 1.00 46.91 176 PRO A O 1
ATOM 1254 N N . THR A 1 177 ? 8.362 19.816 13.336 1.00 53.03 177 THR A N 1
ATOM 1255 C CA . THR A 1 177 ? 7.709 18.512 13.418 1.00 53.03 177 THR A CA 1
ATOM 1256 C C . THR A 1 177 ? 6.507 18.604 12.493 1.00 53.03 177 THR A C 1
ATOM 1258 O O . THR A 1 177 ? 5.539 19.306 12.807 1.00 53.03 177 THR A O 1
ATOM 1261 N N . GLN A 1 178 ? 6.626 18.019 11.299 1.00 50.56 178 GLN A N 1
ATOM 1262 C CA . GLN A 1 178 ? 5.625 18.148 10.257 1.00 50.56 178 GLN A CA 1
ATOM 1263 C C . GLN A 1 178 ? 4.321 17.642 10.852 1.00 50.56 178 GLN A C 1
ATOM 1265 O O . GLN A 1 178 ? 4.199 16.503 11.293 1.00 50.56 178 GLN A O 1
ATOM 1270 N N . THR A 1 179 ? 3.387 18.567 11.025 1.00 49.91 179 THR A N 1
ATOM 1271 C CA . THR A 1 179 ? 2.203 18.323 11.830 1.00 49.91 179 THR A CA 1
ATOM 1272 C C . THR A 1 179 ? 1.373 17.278 11.103 1.00 49.91 179 THR A C 1
ATOM 1274 O O . THR A 1 179 ? 1.013 17.489 9.947 1.00 49.91 179 THR A O 1
ATOM 1277 N N . ARG A 1 180 ? 1.114 16.161 11.793 1.00 54.31 180 ARG A N 1
ATOM 1278 C CA . ARG A 1 180 ? 0.091 15.137 11.539 1.00 54.31 180 ARG A CA 1
ATOM 1279 C C . ARG A 1 180 ? -0.757 15.407 10.285 1.00 54.31 180 ARG A C 1
ATOM 1281 O O . ARG A 1 180 ? -1.513 16.388 10.299 1.00 54.31 180 ARG A O 1
ATOM 1288 N N . PRO A 1 181 ? -0.738 14.531 9.262 1.00 50.94 181 PRO A N 1
ATOM 1289 C CA . PRO A 1 181 ? -1.545 14.698 8.059 1.00 50.94 181 PRO A CA 1
ATOM 1290 C C . PRO A 1 181 ? -2.991 15.016 8.428 1.00 50.94 181 PRO A C 1
ATOM 1292 O O . PRO A 1 181 ? -3.709 14.219 9.031 1.00 50.94 181 PRO A O 1
ATOM 1295 N N . THR A 1 182 ? -3.389 16.255 8.144 1.00 52.03 182 THR A N 1
ATOM 1296 C CA . THR A 1 182 ? -4.694 16.807 8.536 1.00 52.03 182 THR A CA 1
ATOM 1297 C C . THR A 1 182 ? -5.798 16.341 7.582 1.00 52.03 182 THR A C 1
ATOM 1299 O O . THR A 1 182 ? -6.981 16.604 7.796 1.00 52.03 182 THR A O 1
ATOM 1302 N N . VAL A 1 183 ? -5.417 15.628 6.520 1.00 67.19 183 VAL A N 1
ATOM 1303 C CA . VAL A 1 183 ? -6.326 15.100 5.512 1.00 67.19 183 VAL A CA 1
ATOM 1304 C C . VAL A 1 183 ? -6.972 13.836 6.061 1.00 67.19 183 VAL A C 1
ATOM 1306 O O . VAL A 1 183 ? -6.319 12.819 6.292 1.00 67.19 183 VAL A O 1
ATOM 1309 N N . ARG A 1 184 ? -8.286 13.900 6.285 1.00 84.56 184 ARG A N 1
ATOM 1310 C CA . ARG A 1 184 ? -9.090 12.704 6.532 1.00 84.56 184 ARG A CA 1
ATOM 1311 C C . ARG A 1 184 ? -9.009 11.833 5.268 1.00 84.56 184 ARG A C 1
ATOM 1313 O O . ARG A 1 184 ? -9.496 12.288 4.237 1.00 84.56 184 ARG A O 1
ATOM 1320 N N . PRO A 1 185 ? -8.476 10.601 5.343 1.00 91.19 185 PRO A N 1
ATOM 1321 C CA . PRO A 1 185 ? -8.313 9.759 4.159 1.00 91.19 185 PRO A CA 1
ATOM 1322 C C . PRO A 1 185 ? -9.662 9.443 3.516 1.00 91.19 185 PRO A C 1
ATOM 1324 O O . PRO A 1 185 ? -10.609 9.078 4.230 1.00 91.19 185 PRO A O 1
ATOM 1327 N N . ALA A 1 186 ? -9.745 9.546 2.194 1.00 93.31 186 ALA A N 1
ATOM 1328 C CA . ALA A 1 186 ? -10.940 9.194 1.446 1.00 93.31 186 ALA A CA 1
ATOM 1329 C C . ALA A 1 186 ? -11.122 7.669 1.386 1.00 93.31 186 ALA A C 1
ATOM 1331 O O . ALA A 1 186 ? -10.186 6.908 1.139 1.00 93.31 186 ALA A O 1
ATOM 1332 N N . LEU A 1 187 ? -12.355 7.214 1.623 1.00 94.75 187 LEU A N 1
ATOM 1333 C CA . LEU A 1 187 ? -12.731 5.796 1.520 1.00 94.75 187 LEU A CA 1
ATOM 1334 C C . LEU A 1 187 ? -13.382 5.454 0.174 1.00 94.75 187 LEU A C 1
ATOM 1336 O O . LEU A 1 187 ? -13.471 4.280 -0.177 1.00 94.75 187 LEU A O 1
ATOM 1340 N N . THR A 1 188 ? -13.832 6.468 -0.559 1.00 94.38 188 THR A N 1
ATOM 1341 C CA . THR A 1 188 ? -14.393 6.388 -1.909 1.00 94.38 188 THR A CA 1
ATOM 1342 C C . THR A 1 188 ? -13.877 7.575 -2.722 1.00 94.38 188 THR A C 1
ATOM 1344 O O . THR A 1 188 ? -13.594 8.615 -2.114 1.00 94.38 188 THR A O 1
ATOM 1347 N N . PRO A 1 189 ? -13.765 7.457 -4.053 1.00 92.81 189 PRO A N 1
ATOM 1348 C CA . PRO A 1 189 ? -13.346 8.567 -4.896 1.00 92.81 189 PRO A CA 1
ATOM 1349 C C . PRO A 1 189 ? -14.299 9.765 -4.786 1.00 92.81 189 PRO A C 1
ATOM 1351 O O . PRO A 1 189 ? -15.485 9.622 -4.481 1.00 92.81 189 PRO A O 1
ATOM 1354 N N . SER A 1 190 ? -13.790 10.968 -5.033 1.00 91.56 190 SER A N 1
ATOM 1355 C CA . SER A 1 190 ? -14.587 12.204 -4.972 1.00 91.56 190 SER A CA 1
ATOM 1356 C C . SER A 1 190 ? -15.622 12.345 -6.100 1.00 91.56 190 SER A C 1
ATOM 1358 O O . SER A 1 190 ? -16.615 13.056 -5.945 1.00 91.56 190 SER A O 1
ATOM 1360 N N . ASP A 1 191 ? -15.422 11.647 -7.213 1.00 92.00 191 ASP A N 1
ATOM 1361 C CA . ASP A 1 191 ? -16.227 11.665 -8.438 1.00 92.00 191 ASP A CA 1
ATOM 1362 C C . ASP A 1 191 ? -17.184 10.463 -8.566 1.00 92.00 191 ASP A C 1
ATOM 1364 O O . ASP A 1 191 ? -17.910 10.352 -9.555 1.00 92.00 191 ASP A O 1
ATOM 1368 N N . GLY A 1 192 ? -17.240 9.572 -7.570 1.00 91.44 192 GLY A N 1
ATOM 1369 C CA . GLY A 1 192 ? -18.164 8.441 -7.595 1.00 91.44 192 GLY A CA 1
ATOM 1370 C C . GLY A 1 192 ? -17.895 7.363 -6.542 1.00 91.44 192 GLY A C 1
ATOM 1371 O O . GLY A 1 192 ? -17.023 7.506 -5.694 1.00 91.44 192 GLY A O 1
ATOM 1372 N N . PRO A 1 193 ? -18.645 6.250 -6.574 1.00 89.81 193 PRO A N 1
ATOM 1373 C CA . PRO A 1 193 ? -18.524 5.182 -5.579 1.00 89.81 193 PRO A CA 1
ATOM 1374 C C . PRO A 1 193 ? -17.214 4.379 -5.664 1.00 89.81 193 PRO A C 1
ATOM 1376 O O . PRO A 1 193 ? -16.864 3.727 -4.682 1.00 89.81 193 PRO A O 1
ATOM 1379 N N . GLY A 1 194 ? -16.499 4.433 -6.793 1.00 93.31 194 GLY A N 1
ATOM 1380 C CA . GLY A 1 194 ? -15.335 3.597 -7.094 1.00 93.31 194 GLY A CA 1
ATOM 1381 C C . GLY A 1 194 ? -15.722 2.156 -7.439 1.00 93.31 194 GLY A C 1
ATOM 1382 O O . GLY A 1 194 ? -16.573 1.544 -6.786 1.00 93.31 194 GLY A O 1
ATOM 1383 N N . ASP A 1 195 ? -15.083 1.598 -8.463 1.00 95.44 195 ASP A N 1
ATOM 1384 C CA . ASP A 1 195 ? -15.460 0.293 -9.020 1.00 95.44 195 ASP A CA 1
ATOM 1385 C C . ASP A 1 195 ? -14.652 -0.863 -8.417 1.00 95.44 195 ASP A C 1
ATOM 1387 O O . ASP A 1 195 ? -15.155 -1.981 -8.278 1.00 95.44 195 ASP A O 1
ATOM 1391 N N . VAL A 1 196 ? -13.434 -0.577 -7.958 1.00 95.75 196 VAL A N 1
ATOM 1392 C CA . VAL A 1 196 ? -12.488 -1.551 -7.405 1.00 95.75 196 VAL A CA 1
ATOM 1393 C C . VAL A 1 196 ? -12.526 -1.508 -5.883 1.00 95.75 196 VAL A C 1
ATOM 1395 O O . VAL A 1 196 ? -12.551 -0.429 -5.293 1.00 95.75 196 VAL A O 1
ATOM 1398 N N . THR A 1 197 ? -12.530 -2.660 -5.214 1.00 97.81 197 THR A N 1
ATOM 1399 C CA . THR A 1 197 ? -12.324 -2.737 -3.756 1.00 97.81 197 THR A CA 1
ATOM 1400 C C . THR A 1 197 ? -10.868 -3.034 -3.447 1.00 97.81 197 THR A C 1
ATOM 1402 O O . THR A 1 197 ? -10.371 -4.096 -3.818 1.00 97.81 197 THR A O 1
ATOM 1405 N N . VAL A 1 198 ? -10.211 -2.158 -2.692 1.00 98.06 198 VAL A N 1
ATOM 1406 C CA . VAL A 1 198 ? -8.845 -2.375 -2.207 1.00 98.06 198 VAL A CA 1
ATOM 1407 C C . VAL A 1 198 ? -8.859 -2.532 -0.694 1.00 98.06 198 VAL A C 1
ATOM 1409 O O . VAL A 1 198 ? -9.506 -1.765 0.025 1.00 98.06 198 VAL A O 1
ATOM 1412 N N . VAL A 1 199 ? -8.145 -3.542 -0.205 1.00 98.44 199 VAL A N 1
ATOM 1413 C CA . VAL A 1 199 ? -7.935 -3.781 1.221 1.00 98.44 199 VAL A CA 1
ATOM 1414 C C . VAL A 1 199 ? -6.442 -3.800 1.511 1.00 98.44 199 VAL A C 1
ATOM 1416 O O . VAL A 1 199 ? -5.729 -4.681 1.030 1.00 98.44 199 VAL A O 1
ATOM 1419 N N . TYR A 1 200 ? -6.002 -2.854 2.333 1.00 98.50 200 TYR A N 1
ATOM 1420 C CA . TYR A 1 200 ? -4.676 -2.836 2.933 1.00 98.50 200 TYR A CA 1
ATOM 1421 C C . TYR A 1 200 ? -4.728 -3.495 4.306 1.00 98.50 200 TYR A C 1
ATOM 1423 O O . TYR A 1 200 ? -5.591 -3.173 5.128 1.00 98.50 200 TYR A O 1
ATOM 1431 N N . GLU A 1 201 ? -3.798 -4.401 4.570 1.00 98.62 201 GLU A N 1
ATOM 1432 C CA . GLU A 1 201 ? -3.622 -5.040 5.870 1.00 98.62 201 GLU A CA 1
ATOM 1433 C C . GLU A 1 201 ? -2.153 -4.974 6.264 1.00 98.62 201 GLU A C 1
ATOM 1435 O O . GLU A 1 201 ? -1.277 -5.307 5.468 1.00 98.62 201 GLU A O 1
ATOM 1440 N N . VAL A 1 202 ? -1.893 -4.549 7.497 1.00 98.56 202 VAL A N 1
ATOM 1441 C CA . VAL A 1 202 ? -0.558 -4.507 8.093 1.00 98.56 202 VAL A CA 1
ATOM 1442 C C . VAL A 1 202 ? -0.635 -5.202 9.443 1.00 98.56 202 VAL A C 1
ATOM 1444 O O . VAL A 1 202 ? -1.472 -4.869 10.283 1.00 98.56 202 VAL A O 1
ATOM 1447 N N . THR A 1 203 ? 0.224 -6.186 9.668 1.00 98.44 203 THR A N 1
ATOM 1448 C CA . THR A 1 203 ? 0.268 -6.950 10.917 1.00 98.44 203 THR A CA 1
ATOM 1449 C C . THR A 1 203 ? 1.676 -6.948 11.481 1.00 98.44 203 THR A C 1
ATOM 1451 O O . THR A 1 203 ? 2.647 -7.004 10.741 1.00 98.44 203 THR A O 1
ATOM 1454 N N . GLY A 1 204 ? 1.791 -6.887 12.801 1.00 96.38 204 GLY A N 1
ATOM 1455 C CA . GLY A 1 204 ? 3.060 -6.763 13.509 1.00 96.38 204 GLY A CA 1
ATOM 1456 C C . GLY A 1 204 ? 2.799 -6.552 14.995 1.00 96.38 204 GLY A C 1
ATOM 1457 O O . GLY A 1 204 ? 1.662 -6.691 15.457 1.00 96.38 204 GLY A O 1
ATOM 1458 N N . ARG A 1 205 ? 3.840 -6.229 15.762 1.00 94.62 205 ARG A N 1
ATOM 1459 C CA . ARG A 1 205 ? 3.709 -5.899 17.188 1.00 94.62 205 ARG A CA 1
ATOM 1460 C C . ARG A 1 205 ? 3.939 -4.416 17.415 1.00 94.62 205 ARG A C 1
ATOM 1462 O O . ARG A 1 205 ? 4.891 -3.878 16.870 1.00 94.62 205 ARG A O 1
ATOM 1469 N N . GLY A 1 206 ? 3.138 -3.838 18.307 1.00 93.06 206 GLY A N 1
ATOM 1470 C CA . GLY A 1 206 ? 3.267 -2.450 18.742 1.00 93.06 206 GLY A CA 1
ATOM 1471 C C . GLY A 1 206 ? 2.773 -1.430 17.712 1.00 93.06 206 GLY A C 1
ATOM 1472 O O . GLY A 1 206 ? 2.111 -1.819 16.743 1.00 93.06 206 GLY A O 1
ATOM 1473 N N . PRO A 1 207 ? 3.001 -0.132 17.968 1.00 95.38 207 PRO A N 1
ATOM 1474 C CA . PRO A 1 207 ? 2.663 0.923 17.029 1.00 95.38 207 PRO A CA 1
ATOM 1475 C C . PRO A 1 207 ? 3.552 0.877 15.782 1.00 95.38 207 PRO A C 1
ATOM 1477 O O . PRO A 1 207 ? 4.717 0.486 15.852 1.00 95.38 207 PRO A O 1
ATOM 1480 N N . ALA A 1 208 ? 2.994 1.302 14.655 1.00 96.81 208 ALA A N 1
ATOM 1481 C CA . ALA A 1 208 ? 3.714 1.483 13.402 1.00 96.81 208 ALA A CA 1
ATOM 1482 C C . ALA A 1 208 ? 3.317 2.807 12.748 1.00 96.81 208 ALA A C 1
ATOM 1484 O O . ALA A 1 208 ? 2.188 3.276 12.925 1.00 96.81 208 ALA A O 1
ATOM 1485 N N . ASP A 1 209 ? 4.226 3.373 11.969 1.00 96.62 209 ASP A N 1
ATOM 1486 C CA . ASP A 1 209 ? 3.923 4.483 11.075 1.00 96.62 209 ASP A CA 1
ATOM 1487 C C . ASP A 1 209 ? 3.627 3.900 9.690 1.00 96.62 209 ASP A C 1
ATOM 1489 O O . ASP A 1 209 ? 4.299 2.970 9.233 1.00 96.62 209 ASP A O 1
ATOM 1493 N N . LEU A 1 210 ? 2.544 4.364 9.071 1.00 97.06 210 LEU A N 1
ATOM 1494 C CA . LEU A 1 210 ? 2.021 3.833 7.816 1.00 97.06 210 LEU A CA 1
ATOM 1495 C C . LEU A 1 210 ? 1.923 4.927 6.773 1.00 97.06 210 LEU A C 1
ATOM 1497 O O . LEU A 1 210 ? 1.498 6.043 7.064 1.00 97.06 210 LEU A O 1
ATOM 1501 N N . GLU A 1 211 ? 2.177 4.538 5.536 1.00 96.94 211 GLU A N 1
ATOM 1502 C CA . GLU A 1 211 ? 1.983 5.361 4.356 1.00 96.94 211 GLU A CA 1
ATOM 1503 C C . GLU A 1 211 ? 1.192 4.568 3.312 1.00 96.94 211 GLU A C 1
ATOM 1505 O O . GLU A 1 211 ? 1.519 3.414 3.034 1.00 96.94 211 GLU A O 1
ATOM 1510 N N . TYR A 1 212 ? 0.126 5.136 2.747 1.00 97.00 212 TYR A N 1
ATOM 1511 C CA . TYR A 1 212 ? -0.703 4.453 1.746 1.00 97.00 212 TYR A CA 1
ATOM 1512 C C . TYR A 1 212 ? -1.448 5.429 0.832 1.00 97.00 212 TYR A C 1
ATOM 1514 O O . TYR A 1 212 ? -1.647 6.589 1.186 1.00 97.00 212 TYR A O 1
ATOM 1522 N N . TYR A 1 213 ? -1.903 4.954 -0.330 1.00 96.25 213 TYR A N 1
ATOM 1523 C CA . TYR A 1 213 ? -2.803 5.725 -1.196 1.00 96.25 213 TYR A CA 1
ATOM 1524 C C . TYR A 1 213 ? -4.264 5.572 -0.772 1.00 96.25 213 TYR A C 1
ATOM 1526 O O . TYR A 1 213 ? -4.747 4.448 -0.610 1.00 96.25 213 TYR A O 1
ATOM 1534 N N . ASP A 1 214 ? -4.977 6.686 -0.616 1.00 95.94 214 ASP A N 1
ATOM 1535 C CA . ASP A 1 214 ? -6.418 6.675 -0.360 1.00 95.94 214 ASP A CA 1
ATOM 1536 C C . ASP A 1 214 ? -7.255 6.505 -1.640 1.00 95.94 214 ASP A C 1
ATOM 1538 O O . ASP A 1 214 ? -6.730 6.277 -2.728 1.00 95.94 214 ASP A O 1
ATOM 1542 N N . ALA A 1 215 ? -8.580 6.605 -1.517 1.00 96.25 215 ALA A N 1
ATOM 1543 C CA . ALA A 1 215 ? -9.493 6.425 -2.640 1.00 96.25 215 ALA A CA 1
ATOM 1544 C C . ALA A 1 215 ? -9.367 7.461 -3.775 1.00 96.25 215 ALA A C 1
ATOM 1546 O O . ALA A 1 215 ? -9.766 7.165 -4.902 1.00 96.25 215 ALA A O 1
ATOM 1547 N N . ASN A 1 216 ? -8.817 8.648 -3.502 1.00 94.19 216 ASN A N 1
ATOM 1548 C CA . ASN A 1 216 ? -8.508 9.658 -4.519 1.00 94.19 216 ASN A CA 1
ATOM 1549 C C . ASN A 1 216 ? -7.093 9.479 -5.096 1.00 94.19 216 ASN A C 1
ATOM 1551 O O . ASN A 1 216 ? -6.706 10.184 -6.028 1.00 94.19 216 ASN A O 1
ATOM 1555 N N . GLY A 1 217 ? -6.311 8.539 -4.556 1.00 92.25 217 GLY A N 1
ATOM 1556 C CA . GLY A 1 217 ? -4.893 8.397 -4.856 1.00 92.25 217 GLY A CA 1
ATOM 1557 C C . GLY A 1 217 ? -4.030 9.441 -4.143 1.00 92.25 217 GLY A C 1
ATOM 1558 O O . GLY A 1 217 ? -2.889 9.672 -4.556 1.00 92.25 217 GLY A O 1
ATOM 1559 N N . ASP A 1 218 ? -4.541 10.080 -3.093 1.00 92.62 218 ASP A N 1
ATOM 1560 C CA . ASP A 1 218 ? -3.732 10.958 -2.260 1.00 92.62 218 ASP A CA 1
ATOM 1561 C C . ASP A 1 218 ? -2.836 10.111 -1.358 1.00 92.62 218 ASP A C 1
ATOM 1563 O O . ASP A 1 218 ? -3.233 9.053 -0.862 1.00 92.62 218 ASP A O 1
ATOM 1567 N N . PHE A 1 219 ? -1.598 10.561 -1.173 1.00 92.50 219 PHE A N 1
ATOM 1568 C CA . PHE A 1 219 ? -0.648 9.882 -0.306 1.00 92.50 219 PHE A CA 1
ATOM 1569 C C . PHE A 1 219 ? -0.919 10.261 1.150 1.00 92.50 219 PHE A C 1
ATOM 1571 O O . PHE A 1 219 ? -0.808 11.426 1.534 1.00 92.50 219 PHE A O 1
ATOM 1578 N N . ILE A 1 220 ? -1.300 9.273 1.951 1.00 94.69 220 ILE A N 1
ATOM 1579 C CA . ILE A 1 220 ? -1.670 9.437 3.351 1.00 94.69 220 ILE A CA 1
ATOM 1580 C C . ILE A 1 220 ? -0.589 8.834 4.224 1.00 94.69 220 ILE A C 1
ATOM 1582 O O . ILE A 1 220 ? -0.308 7.644 4.121 1.00 94.69 220 ILE A O 1
ATOM 1586 N N . GLN A 1 221 ? -0.092 9.629 5.162 1.00 94.75 221 GLN A N 1
ATOM 1587 C CA . GLN A 1 221 ? 0.746 9.161 6.254 1.00 94.75 221 GLN A CA 1
ATOM 1588 C C . GLN A 1 221 ? -0.073 9.119 7.556 1.00 94.75 221 GLN A C 1
ATOM 1590 O O . GLN A 1 221 ? -0.918 9.979 7.824 1.00 94.75 221 GLN A O 1
ATOM 1595 N N . VAL A 1 222 ? 0.109 8.077 8.358 1.00 93.62 222 VAL A N 1
ATOM 1596 C CA . VAL A 1 222 ? -0.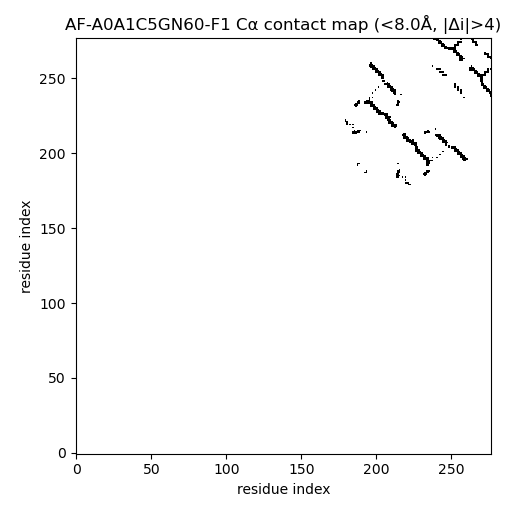535 7.931 9.665 1.00 93.62 222 VAL A CA 1
ATOM 1597 C C . VAL A 1 222 ? 0.484 7.373 10.637 1.00 93.62 222 VAL A C 1
ATOM 1599 O O . VAL A 1 222 ? 0.971 6.262 10.471 1.00 93.62 222 VAL A O 1
ATOM 1602 N N . GLU A 1 223 ? 0.776 8.144 11.670 1.00 93.56 223 GLU A N 1
ATOM 1603 C CA . GLU A 1 223 ? 1.762 7.784 12.682 1.00 93.56 223 GLU A CA 1
ATOM 1604 C C . GLU A 1 223 ? 1.129 6.979 13.821 1.00 93.56 223 GLU A C 1
ATOM 1606 O O . GLU A 1 223 ? -0.046 7.172 14.169 1.00 93.56 223 GLU A O 1
ATOM 1611 N N . GLN A 1 224 ? 1.936 6.116 14.436 1.00 93.94 224 GLN A N 1
ATOM 1612 C CA . GLN A 1 224 ? 1.637 5.401 15.678 1.00 93.94 224 GLN A CA 1
ATOM 1613 C C . GLN A 1 224 ? 0.314 4.615 15.658 1.00 93.94 224 GLN A C 1
ATOM 1615 O O . GLN A 1 224 ? -0.407 4.541 16.662 1.00 93.94 224 GLN A O 1
ATOM 1620 N N . VAL A 1 225 ? -0.035 4.001 14.525 1.00 95.06 225 VAL A N 1
ATOM 1621 C CA . VAL A 1 225 ? -1.240 3.167 14.447 1.00 95.06 225 VAL A CA 1
ATOM 1622 C C . VAL A 1 225 ? -1.025 1.862 15.201 1.00 95.06 225 VAL A C 1
ATOM 1624 O O . VAL A 1 225 ? 0.031 1.240 15.133 1.00 95.06 225 VAL A O 1
ATOM 1627 N N . THR A 1 226 ? -2.053 1.409 15.911 1.00 96.44 226 THR A N 1
ATOM 1628 C CA . THR A 1 226 ? -2.011 0.111 16.591 1.00 96.44 226 THR A CA 1
ATOM 1629 C C . THR A 1 226 ? -2.154 -1.020 15.575 1.00 96.44 226 THR A C 1
ATOM 1631 O O . THR A 1 226 ? -3.134 -1.058 14.830 1.00 96.44 226 THR A O 1
ATOM 1634 N N . LEU A 1 227 ? -1.199 -1.953 15.570 1.00 96.62 227 LEU A N 1
ATOM 1635 C CA . LEU A 1 227 ? -1.279 -3.181 14.781 1.00 96.62 227 LEU A CA 1
ATOM 1636 C C . LEU A 1 227 ? -2.032 -4.297 15.542 1.00 96.62 227 LEU A C 1
ATOM 1638 O O . LEU A 1 227 ? -1.919 -4.379 16.768 1.00 96.62 227 LEU A O 1
ATOM 1642 N N . PRO A 1 228 ? -2.768 -5.187 14.844 1.00 97.94 228 PRO A N 1
ATOM 1643 C CA . PRO A 1 228 ? -2.946 -5.241 13.392 1.00 97.94 228 PRO A CA 1
ATOM 1644 C C . PRO A 1 228 ? -3.862 -4.127 12.868 1.00 97.94 228 PRO A C 1
ATOM 1646 O O . PRO A 1 228 ? -4.908 -3.836 13.447 1.00 97.94 228 PRO A O 1
ATOM 1649 N N . TRP A 1 229 ? -3.478 -3.535 11.741 1.00 98.06 229 TRP A N 1
ATOM 1650 C CA . TRP A 1 229 ? -4.219 -2.474 11.073 1.00 98.06 229 TRP A CA 1
ATOM 1651 C C . TRP A 1 229 ? -4.819 -2.979 9.763 1.00 98.06 229 TRP A C 1
ATOM 1653 O O . TRP A 1 229 ? -4.196 -3.740 9.021 1.00 98.06 229 TRP A O 1
ATOM 1663 N N . ARG A 1 230 ? -6.044 -2.539 9.465 1.00 97.94 230 ARG A N 1
ATOM 1664 C CA . ARG A 1 230 ? -6.748 -2.873 8.228 1.00 97.94 230 ARG A CA 1
ATOM 1665 C C . ARG A 1 230 ? -7.536 -1.682 7.711 1.00 97.94 230 ARG A C 1
ATOM 1667 O O . ARG A 1 230 ? -8.232 -1.006 8.472 1.00 97.94 230 ARG A O 1
ATOM 1674 N N . ARG A 1 231 ? -7.499 -1.481 6.396 1.00 97.56 231 ARG A N 1
ATOM 1675 C CA . ARG A 1 231 ? -8.233 -0.425 5.698 1.00 97.56 231 ARG A CA 1
ATOM 1676 C C . ARG A 1 231 ? -8.862 -0.973 4.434 1.00 97.56 231 ARG A C 1
ATOM 1678 O O . ARG A 1 231 ? -8.179 -1.585 3.630 1.00 97.56 231 ARG A O 1
ATOM 1685 N N . SER A 1 232 ? -10.161 -0.747 4.275 1.00 97.56 232 SER A N 1
ATOM 1686 C CA . SER A 1 232 ? -10.899 -1.063 3.054 1.00 97.56 232 SER A CA 1
ATOM 1687 C C . SER A 1 232 ? -11.353 0.237 2.416 1.00 97.56 232 SER A C 1
ATOM 1689 O O . SER A 1 232 ? -11.892 1.096 3.117 1.00 97.56 232 SER A O 1
ATOM 1691 N N . LEU A 1 233 ? -11.159 0.368 1.111 1.00 96.81 233 LEU A N 1
ATOM 1692 C CA . LEU A 1 233 ? -11.572 1.535 0.342 1.00 96.81 233 LEU A CA 1
ATOM 1693 C C . LEU A 1 233 ? -11.988 1.138 -1.077 1.00 96.81 233 LEU A C 1
ATOM 1695 O O . LEU A 1 233 ? -11.707 0.027 -1.536 1.00 96.81 233 LEU A O 1
ATOM 1699 N N . ARG A 1 234 ? -12.712 2.033 -1.744 1.00 97.62 234 ARG A N 1
ATOM 1700 C CA . ARG A 1 234 ? -13.079 1.913 -3.154 1.00 97.62 234 ARG A CA 1
ATOM 1701 C C . ARG A 1 234 ? -12.201 2.828 -3.997 1.00 97.62 234 ARG A C 1
ATOM 1703 O O . ARG A 1 234 ? -11.933 3.941 -3.569 1.00 97.62 234 ARG A O 1
ATOM 1710 N N . MET A 1 235 ? -11.768 2.376 -5.170 1.00 94.88 235 MET A N 1
ATOM 1711 C CA . MET A 1 235 ? -10.910 3.139 -6.091 1.00 94.88 235 MET A CA 1
ATOM 1712 C C . MET A 1 235 ? -11.404 2.997 -7.529 1.00 94.88 235 MET A C 1
ATOM 1714 O O . MET A 1 235 ? -12.111 2.041 -7.854 1.00 94.88 235 MET A O 1
ATOM 1718 N N . HIS A 1 236 ? -10.995 3.923 -8.395 1.00 93.25 236 HIS A N 1
ATOM 1719 C CA . HIS A 1 236 ? -11.148 3.778 -9.850 1.00 93.25 236 HIS A CA 1
ATOM 1720 C C . HIS A 1 236 ? -9.991 3.025 -10.494 1.00 93.25 236 HIS A C 1
ATOM 1722 O O . HIS A 1 236 ? -10.183 2.331 -11.487 1.00 93.25 236 HIS A O 1
ATOM 1728 N N . ASP A 1 237 ? -8.794 3.156 -9.923 1.00 88.62 237 ASP A N 1
ATOM 1729 C CA . ASP A 1 237 ? -7.569 2.587 -10.470 1.00 88.62 237 ASP A CA 1
ATOM 1730 C C . ASP A 1 237 ? -6.937 1.607 -9.479 1.00 88.62 237 ASP A C 1
ATOM 1732 O O . ASP A 1 237 ? -6.522 1.978 -8.380 1.00 88.62 237 ASP A O 1
ATOM 1736 N N . ALA A 1 238 ? -6.871 0.340 -9.885 1.00 89.31 238 ALA A N 1
ATOM 1737 C CA . ALA A 1 238 ? -6.215 -0.722 -9.132 1.00 89.31 238 ALA A CA 1
ATOM 1738 C C . ALA A 1 238 ? -4.684 -0.711 -9.280 1.00 89.31 238 ALA A C 1
ATOM 1740 O O . ALA A 1 238 ? -4.011 -1.358 -8.486 1.00 89.31 238 ALA A O 1
ATOM 1741 N N . GLY A 1 239 ? -4.139 -0.012 -10.284 1.00 89.75 239 GLY A N 1
ATOM 1742 C CA . GLY A 1 239 ? -2.699 0.077 -10.556 1.00 89.75 239 GLY A CA 1
ATOM 1743 C C . GLY A 1 239 ? -1.964 1.097 -9.688 1.00 89.75 239 GLY A C 1
ATOM 1744 O O . GLY A 1 239 ? -0.769 1.322 -9.871 1.00 89.75 239 GLY A O 1
ATOM 1745 N N . ARG A 1 240 ? -2.673 1.743 -8.756 1.00 89.75 240 ARG A N 1
ATOM 1746 C CA . ARG A 1 240 ? -2.114 2.723 -7.821 1.00 89.75 240 ARG A CA 1
ATOM 1747 C C . ARG A 1 240 ? -2.351 2.302 -6.374 1.00 89.75 240 ARG A C 1
ATOM 1749 O O . ARG A 1 240 ? -2.886 3.064 -5.571 1.00 89.75 240 ARG A O 1
ATOM 1756 N N . VAL A 1 241 ? -1.955 1.072 -6.048 1.00 96.44 241 VAL A N 1
ATOM 1757 C CA . VAL A 1 241 ? -2.059 0.517 -4.694 1.00 96.44 241 VAL A CA 1
ATOM 1758 C C . VAL A 1 241 ? -0.684 0.378 -4.058 1.00 96.44 241 VAL A C 1
ATOM 1760 O O . VAL A 1 241 ? 0.227 -0.245 -4.603 1.00 96.44 241 VAL A O 1
ATOM 1763 N N . MET A 1 242 ? -0.531 0.964 -2.875 1.00 97.50 242 MET A N 1
ATOM 1764 C CA . MET A 1 242 ? 0.705 0.885 -2.110 1.00 97.50 242 MET A CA 1
ATOM 1765 C C . MET A 1 242 ? 0.405 1.007 -0.622 1.00 97.50 242 MET A C 1
ATOM 1767 O O . MET A 1 242 ? -0.420 1.831 -0.223 1.00 97.50 242 MET A O 1
ATOM 1771 N N . VAL A 1 243 ? 1.098 0.210 0.186 1.00 98.25 243 VAL A N 1
ATOM 1772 C CA . VAL A 1 243 ? 1.212 0.427 1.627 1.00 98.25 243 VAL A CA 1
ATOM 1773 C C . VAL A 1 243 ? 2.650 0.186 2.066 1.00 98.25 243 VAL A C 1
ATOM 1775 O O . VAL A 1 243 ? 3.234 -0.868 1.795 1.00 98.25 243 VAL A O 1
ATOM 1778 N N . LEU A 1 244 ? 3.207 1.172 2.755 1.00 98.19 244 LEU A N 1
ATOM 1779 C CA . LEU A 1 244 ? 4.473 1.090 3.459 1.00 98.19 244 LEU A CA 1
ATOM 1780 C C . LEU A 1 244 ? 4.183 1.161 4.954 1.00 98.19 244 LEU A C 1
ATOM 1782 O O . LEU A 1 244 ? 3.284 1.878 5.395 1.00 98.19 244 LEU A O 1
ATOM 1786 N N . ALA A 1 245 ? 4.903 0.364 5.729 1.00 98.06 245 ALA A N 1
ATOM 1787 C CA . ALA A 1 245 ? 4.814 0.415 7.177 1.00 98.06 245 ALA A CA 1
ATOM 1788 C C . ALA A 1 245 ? 6.190 0.207 7.787 1.00 98.06 245 ALA A C 1
ATOM 1790 O O . ALA A 1 245 ? 6.908 -0.705 7.373 1.00 98.06 245 ALA A O 1
ATOM 1791 N N . ASN A 1 246 ? 6.530 1.006 8.788 1.00 96.94 246 ASN A N 1
ATOM 1792 C CA . ASN A 1 246 ? 7.738 0.862 9.591 1.00 96.94 246 ASN A CA 1
ATOM 1793 C C . ASN A 1 246 ? 7.386 0.871 11.079 1.00 96.94 246 ASN A C 1
ATOM 1795 O O . ASN A 1 246 ? 6.395 1.463 11.504 1.00 96.94 246 ASN A O 1
ATOM 1799 N N . HIS A 1 247 ? 8.194 0.189 11.882 1.00 94.38 247 HIS A N 1
ATOM 1800 C CA . HIS A 1 247 ? 8.048 0.183 13.333 1.00 94.38 247 HIS A CA 1
ATOM 1801 C C . HIS A 1 247 ? 9.408 -0.036 14.006 1.00 94.38 247 HIS A C 1
ATOM 1803 O O . HIS A 1 247 ? 10.294 -0.695 13.462 1.00 94.38 247 HIS A O 1
ATOM 1809 N N . ASP A 1 248 ? 9.547 0.431 15.245 1.00 90.25 248 ASP A N 1
ATOM 1810 C CA . ASP A 1 248 ? 10.810 0.364 16.002 1.00 90.25 248 ASP A CA 1
ATOM 1811 C C . ASP A 1 248 ? 10.978 -0.932 16.815 1.00 90.25 248 ASP A C 1
ATOM 1813 O O . ASP A 1 248 ? 11.774 -1.026 17.755 1.00 90.25 248 ASP A O 1
ATOM 1817 N N . HIS A 1 249 ? 10.217 -1.974 16.479 1.00 85.75 249 HIS A N 1
ATOM 1818 C CA . HIS A 1 249 ? 10.277 -3.252 17.191 1.00 85.75 249 HIS A CA 1
ATOM 1819 C C . HIS A 1 249 ? 11.191 -4.250 16.482 1.00 85.75 249 HIS A C 1
ATOM 1821 O O . HIS A 1 249 ? 11.341 -4.241 15.274 1.00 85.75 249 HIS A O 1
ATOM 1827 N N . ARG A 1 250 ? 11.778 -5.180 17.241 1.00 86.81 250 ARG A N 1
ATOM 1828 C CA . ARG A 1 250 ? 12.619 -6.266 16.695 1.00 86.81 250 ARG A CA 1
ATOM 1829 C C . ARG A 1 250 ? 11.814 -7.499 16.254 1.00 86.81 250 ARG A C 1
ATOM 1831 O O . ARG A 1 250 ? 12.355 -8.601 16.217 1.00 86.81 250 ARG A O 1
ATOM 1838 N N . ALA A 1 251 ? 10.514 -7.341 16.025 1.00 91.81 251 ALA A N 1
ATOM 1839 C CA . ALA A 1 251 ? 9.608 -8.420 15.637 1.00 91.81 251 ALA A CA 1
ATOM 1840 C C . ALA A 1 251 ? 9.170 -8.222 14.181 1.00 91.81 251 ALA A C 1
ATOM 1842 O O . ALA A 1 251 ? 9.036 -7.075 13.786 1.00 91.81 251 ALA A O 1
ATOM 1843 N N . PRO A 1 252 ? 8.903 -9.284 13.405 1.00 96.38 252 PRO A N 1
ATOM 1844 C CA . PRO A 1 252 ? 8.448 -9.122 12.031 1.00 96.38 252 PRO A CA 1
ATOM 1845 C C . PRO A 1 252 ? 7.175 -8.273 11.909 1.00 96.38 252 PRO A C 1
ATOM 1847 O O . PRO A 1 252 ? 6.247 -8.397 12.719 1.00 96.38 252 PRO A O 1
ATOM 1850 N N . ILE A 1 253 ? 7.140 -7.461 10.859 1.00 98.19 253 ILE A N 1
ATOM 1851 C CA . ILE A 1 253 ? 5.966 -6.787 10.318 1.00 98.19 253 ILE A CA 1
ATOM 1852 C C . ILE A 1 253 ? 5.697 -7.342 8.924 1.00 98.19 253 ILE A C 1
ATOM 1854 O O . ILE A 1 253 ? 6.624 -7.647 8.173 1.00 98.19 253 ILE A O 1
ATOM 1858 N N . SER A 1 254 ? 4.426 -7.475 8.576 1.00 98.44 254 SER A N 1
ATOM 1859 C CA . SER A 1 254 ? 3.982 -7.919 7.261 1.00 98.44 254 SER A CA 1
ATOM 1860 C C . SER A 1 254 ? 2.887 -7.015 6.723 1.00 98.44 254 SER A C 1
ATOM 1862 O O . SER A 1 254 ? 2.044 -6.535 7.484 1.00 98.44 254 SER A O 1
ATOM 1864 N N . CYS A 1 255 ? 2.866 -6.823 5.409 1.00 98.62 255 CYS A N 1
ATOM 1865 C CA . CYS A 1 255 ? 1.775 -6.160 4.706 1.00 98.62 255 CYS A CA 1
ATOM 1866 C C . CYS A 1 255 ? 1.128 -7.102 3.688 1.00 98.62 255 CYS A C 1
ATOM 1868 O O . CYS A 1 255 ? 1.759 -8.026 3.172 1.00 98.62 255 CYS A O 1
ATOM 1870 N N . ARG A 1 256 ? -0.148 -6.855 3.393 1.00 98.69 256 ARG A N 1
ATOM 1871 C CA . ARG A 1 256 ? -0.923 -7.531 2.352 1.00 98.69 256 ARG A CA 1
ATOM 1872 C C . ARG A 1 256 ? -1.838 -6.529 1.658 1.00 98.69 256 ARG A C 1
ATOM 1874 O O . ARG A 1 256 ? -2.516 -5.747 2.325 1.00 98.69 256 ARG A O 1
ATOM 1881 N N . ILE A 1 257 ? -1.894 -6.600 0.329 1.00 98.50 257 ILE A N 1
ATOM 1882 C CA . ILE A 1 257 ? -2.851 -5.849 -0.495 1.00 98.50 257 ILE A CA 1
ATOM 1883 C C . ILE A 1 257 ? -3.780 -6.836 -1.188 1.00 98.50 257 ILE A C 1
ATOM 1885 O O . ILE A 1 257 ? -3.328 -7.780 -1.842 1.00 98.50 257 ILE A O 1
ATOM 1889 N N . THR A 1 258 ? -5.081 -6.599 -1.056 1.00 98.44 258 THR A N 1
ATOM 1890 C CA . THR A 1 258 ? -6.129 -7.365 -1.734 1.00 98.44 258 THR A CA 1
ATOM 1891 C C . THR A 1 258 ? -6.925 -6.441 -2.645 1.00 98.44 258 THR A C 1
ATOM 1893 O O . THR A 1 258 ? -7.416 -5.417 -2.180 1.00 98.44 258 THR A O 1
ATOM 1896 N N . VAL A 1 259 ? -7.091 -6.819 -3.909 1.00 97.81 259 VAL A N 1
ATOM 1897 C CA . VAL A 1 259 ? -7.901 -6.110 -4.908 1.00 97.81 259 VAL A CA 1
ATOM 1898 C C . VAL A 1 259 ? -9.045 -7.026 -5.335 1.00 97.81 259 VAL A C 1
ATOM 1900 O O . VAL A 1 259 ? -8.810 -8.166 -5.734 1.00 97.81 259 VAL A O 1
ATOM 1903 N N . ASP A 1 260 ? -10.287 -6.568 -5.180 1.00 97.12 260 ASP A N 1
ATOM 1904 C CA . ASP A 1 260 ? -11.515 -7.324 -5.476 1.00 97.12 260 ASP A CA 1
ATOM 1905 C C . ASP A 1 260 ? -11.516 -8.745 -4.884 1.00 97.12 260 ASP A C 1
ATOM 1907 O O . ASP A 1 260 ? -11.883 -9.739 -5.514 1.00 97.12 260 ASP A O 1
ATOM 1911 N N . GLY A 1 261 ? -11.052 -8.845 -3.636 1.00 96.31 261 GLY A N 1
ATOM 1912 C CA . GLY A 1 261 ? -10.975 -10.104 -2.893 1.00 96.31 261 GLY A CA 1
ATOM 1913 C C . GLY A 1 261 ? -9.799 -11.011 -3.273 1.00 96.31 261 GLY A C 1
ATOM 1914 O O . GLY A 1 261 ? -9.670 -12.090 -2.695 1.00 96.31 261 GLY A O 1
ATOM 1915 N N . ARG A 1 262 ? -8.922 -10.599 -4.197 1.00 97.38 262 ARG A N 1
ATOM 1916 C CA . ARG A 1 262 ? -7.707 -11.336 -4.575 1.00 97.38 262 ARG A CA 1
ATOM 1917 C C . ARG A 1 262 ? -6.466 -10.665 -4.008 1.00 97.38 262 ARG A C 1
ATOM 1919 O O . ARG A 1 262 ? -6.235 -9.486 -4.251 1.00 97.38 262 ARG A O 1
ATOM 1926 N N . THR A 1 263 ? -5.649 -11.415 -3.276 1.00 97.94 263 THR A N 1
ATOM 1927 C CA . THR A 1 263 ? -4.341 -10.927 -2.827 1.00 97.94 263 THR A CA 1
ATOM 1928 C C . THR A 1 263 ? -3.455 -10.667 -4.040 1.00 97.94 263 THR A C 1
ATOM 1930 O O . THR A 1 263 ? -3.177 -11.596 -4.798 1.00 97.94 263 THR A O 1
ATOM 1933 N N . VAL A 1 264 ? -3.014 -9.423 -4.210 1.00 97.62 264 VAL A N 1
ATOM 1934 C CA . VAL A 1 264 ? -2.110 -9.022 -5.299 1.00 97.62 264 VAL A CA 1
ATOM 1935 C C . VAL A 1 264 ? -0.661 -8.944 -4.829 1.00 97.62 264 VAL A C 1
ATOM 1937 O O . VAL A 1 264 ? 0.243 -9.263 -5.594 1.00 97.62 264 VAL A O 1
ATOM 1940 N N . VAL A 1 265 ? -0.433 -8.580 -3.560 1.00 97.88 265 VAL A N 1
ATOM 1941 C CA . VAL A 1 265 ? 0.910 -8.376 -2.996 1.00 97.88 265 VAL A CA 1
ATOM 1942 C C . VAL A 1 265 ? 0.948 -8.788 -1.525 1.00 97.88 265 VAL A C 1
ATOM 1944 O O . VAL A 1 265 ? -0.032 -8.633 -0.790 1.00 97.88 265 VAL A O 1
ATOM 1947 N N . THR A 1 266 ? 2.084 -9.322 -1.082 1.00 98.00 266 THR A N 1
ATOM 1948 C CA . THR A 1 266 ? 2.407 -9.590 0.327 1.00 98.00 266 THR A CA 1
ATOM 1949 C C . THR A 1 266 ? 3.912 -9.407 0.532 1.00 98.00 266 THR A C 1
ATOM 1951 O O . THR A 1 266 ? 4.688 -9.808 -0.334 1.00 98.00 266 THR A O 1
ATOM 1954 N N . ASP A 1 267 ? 4.317 -8.823 1.657 1.00 98.19 267 ASP A N 1
ATOM 1955 C CA . ASP A 1 267 ? 5.721 -8.671 2.076 1.00 98.19 267 ASP A CA 1
ATOM 1956 C C . ASP A 1 267 ? 5.824 -8.878 3.597 1.00 98.19 267 ASP A C 1
ATOM 1958 O O . ASP A 1 267 ? 4.868 -8.599 4.325 1.00 98.19 267 ASP A O 1
ATOM 1962 N N . GLU A 1 268 ? 6.964 -9.372 4.081 1.00 97.75 268 GLU A N 1
ATOM 1963 C CA . GLU A 1 268 ? 7.252 -9.576 5.509 1.00 97.75 268 GLU A CA 1
ATOM 1964 C C . GLU A 1 268 ? 8.739 -9.353 5.794 1.00 97.75 268 GLU A C 1
ATOM 1966 O O . GLU A 1 268 ? 9.607 -9.956 5.156 1.00 97.75 268 GLU A O 1
ATOM 1971 N N . ARG A 1 269 ? 9.047 -8.492 6.770 1.00 96.25 269 ARG A N 1
ATOM 1972 C CA . ARG A 1 269 ? 10.419 -8.105 7.139 1.00 96.25 269 ARG A CA 1
ATOM 1973 C C . ARG A 1 269 ? 10.497 -7.701 8.612 1.00 96.25 269 ARG A C 1
ATOM 1975 O O . ARG A 1 269 ? 9.493 -7.619 9.301 1.00 96.25 269 ARG A O 1
ATOM 1982 N N . LEU A 1 270 ? 11.706 -7.440 9.112 1.00 92.00 270 LEU A N 1
ATOM 1983 C CA . LEU A 1 270 ? 11.947 -7.189 10.542 1.00 92.00 270 LEU A CA 1
ATOM 1984 C C . LEU A 1 270 ? 11.603 -5.783 11.054 1.00 92.00 270 LEU A C 1
ATOM 1986 O O . LEU A 1 270 ? 11.405 -5.650 12.254 1.00 92.00 270 LEU A O 1
ATOM 1990 N N . TYR A 1 271 ? 11.613 -4.760 10.197 1.00 90.25 271 TYR A N 1
ATOM 1991 C CA . TYR A 1 271 ? 11.529 -3.354 10.637 1.00 90.25 271 TYR A CA 1
ATOM 1992 C C . TYR A 1 271 ? 10.628 -2.490 9.755 1.00 90.25 271 TYR A C 1
ATOM 1994 O O . TYR A 1 271 ? 10.061 -1.502 10.210 1.00 90.25 271 TYR A O 1
ATOM 2002 N N . TRP A 1 272 ? 10.517 -2.840 8.475 1.00 95.81 272 TRP A N 1
ATOM 2003 C CA . TRP A 1 272 ? 9.714 -2.109 7.509 1.00 95.81 272 TRP A CA 1
ATOM 2004 C C . TRP A 1 272 ? 9.256 -3.037 6.396 1.00 95.81 272 TRP A C 1
ATOM 2006 O O . TRP A 1 272 ? 9.999 -3.943 6.035 1.00 95.81 272 TRP A O 1
ATOM 2016 N N . VAL A 1 273 ? 8.089 -2.793 5.817 1.00 98.06 273 VAL A N 1
ATOM 2017 C CA . VAL A 1 273 ? 7.567 -3.520 4.652 1.00 98.06 273 VAL A CA 1
ATOM 2018 C C . VAL A 1 273 ? 7.068 -2.546 3.603 1.00 98.06 273 VAL A C 1
ATOM 2020 O O . VAL A 1 273 ? 6.617 -1.452 3.939 1.00 98.06 273 VAL A O 1
ATOM 2023 N N . ASN A 1 274 ? 7.137 -2.954 2.338 1.00 97.94 274 ASN A N 1
ATOM 2024 C CA . ASN A 1 274 ? 6.562 -2.208 1.226 1.00 97.94 274 ASN A CA 1
ATOM 2025 C C . ASN A 1 274 ? 5.804 -3.174 0.317 1.00 97.94 274 ASN A C 1
ATOM 2027 O O . ASN A 1 274 ? 6.402 -3.999 -0.377 1.00 97.94 274 ASN A O 1
ATOM 2031 N N . CYS A 1 275 ? 4.484 -3.031 0.300 1.00 98.06 275 CYS A N 1
ATOM 2032 C CA . CYS A 1 275 ? 3.630 -3.687 -0.667 1.00 98.06 275 CYS A CA 1
ATOM 2033 C C . CYS A 1 275 ? 3.237 -2.668 -1.740 1.00 98.06 275 CYS A C 1
ATOM 2035 O O . CYS A 1 275 ? 2.548 -1.702 -1.430 1.00 98.06 275 CYS A O 1
ATOM 2037 N N . THR A 1 276 ? 3.634 -2.902 -2.991 1.00 96.75 276 THR A N 1
ATOM 2038 C CA . THR A 1 276 ? 3.218 -2.122 -4.172 1.00 96.75 276 THR A CA 1
ATOM 2039 C C . THR A 1 276 ? 2.724 -3.090 -5.244 1.00 96.75 276 THR A C 1
ATOM 2041 O O . THR A 1 276 ? 3.408 -4.089 -5.492 1.00 96.75 276 THR A O 1
ATOM 2044 N N . GLY A 1 277 ? 1.545 -2.839 -5.824 1.00 87.88 277 GLY A N 1
ATOM 2045 C CA . GLY A 1 277 ? 0.856 -3.750 -6.754 1.00 87.88 277 GLY A CA 1
ATOM 2046 C C . GLY A 1 277 ? 0.393 -3.097 -8.042 1.00 87.88 277 GLY A C 1
ATOM 2047 O O . GLY A 1 277 ? 0.304 -1.852 -8.065 1.00 87.88 277 GLY A O 1
#

InterPro domains:
  IPR008693 Transport accessory protein MmpS [PF05423] (197-270)
  IPR038468 Transport accessory protein MmpS, C-terminal [G3DSA:2.60.40.2880] (196-276)

Organism: NCBI:txid47857

Mean predicted aligned error: 22.85 Å

Foldseek 3Di:
DDDDDDDDDDDDDDDDDDDDDDDDDDDDDDDDDPPDPDDDDDPPDDPDDDPDDPPPDPDPPPPPPPPDPDDDPPPPDDDPDDDPPPDDDDDDPDDPDDDDPDDDDPDDDDDDDPDPDPVVVVVVVVVVVVVVVVVVVVVVVVVVVVVVVPPPPPPPVPPPPDDDVDDDPPPPPDDDPPPADPDDAAQAAPVDRADKKKKKWKAKQFFKWKWWQGQNRDIHIDGRDGPRDMHIGHHNDPQSTKMKIFDPDQIKMKMWMDMPNRTPFIDIDRGMDMTHD

pLDDT: mean 72.85, std 18.82, range [43.31, 98.69]